Protein AF-0000000078659699 (afdb_homodimer)

Structure (mmCIF, N/CA/C/O backbone):
data_AF-0000000078659699-model_v1
#
loop_
_entity.id
_entity.type
_entity.pdbx_description
1 polymer Gp279
#
loop_
_atom_site.group_PDB
_atom_site.id
_atom_site.type_symbol
_atom_site.label_atom_id
_atom_site.label_alt_id
_atom_site.label_comp_id
_atom_site.label_asym_id
_atom_site.label_entity_id
_atom_site.label_seq_id
_atom_site.pdbx_PDB_ins_code
_atom_site.Cartn_x
_atom_site.Cartn_y
_atom_site.Cartn_z
_atom_site.occupancy
_atom_site.B_iso_or_equiv
_atom_site.auth_seq_id
_atom_site.auth_comp_id
_atom_site.auth_asym_id
_atom_site.auth_atom_id
_atom_site.pdbx_PDB_model_num
ATOM 1 N N . MET A 1 1 ? 12.328 -5.457 -21.703 1 88.12 1 MET A N 1
ATOM 2 C CA . MET A 1 1 ? 10.93 -5.746 -21.406 1 88.12 1 MET A CA 1
ATOM 3 C C . MET A 1 1 ? 10.383 -4.777 -20.359 1 88.12 1 MET A C 1
ATOM 5 O O . MET A 1 1 ? 11.086 -4.402 -19.422 1 88.12 1 MET A O 1
ATOM 9 N N . SER A 1 2 ? 9.125 -4.207 -20.672 1 96.31 2 SER A N 1
ATOM 10 C CA . SER A 1 2 ? 8.5 -3.25 -19.766 1 96.31 2 SER A CA 1
ATOM 11 C C . SER A 1 2 ? 7.367 -3.896 -18.984 1 96.31 2 SER A C 1
ATOM 13 O O . SER A 1 2 ? 6.898 -4.98 -19.328 1 96.31 2 SER A O 1
ATOM 15 N N . LEU A 1 3 ? 7 -3.309 -17.922 1 97.88 3 LEU A N 1
ATOM 16 C CA . LEU A 1 3 ? 5.863 -3.785 -17.141 1 97.88 3 LEU A CA 1
ATOM 17 C C . LEU A 1 3 ? 4.602 -3.844 -17.984 1 97.88 3 LEU A C 1
ATOM 19 O O . LEU A 1 3 ? 3.803 -4.773 -17.859 1 97.88 3 LEU A O 1
ATOM 23 N N . GLN A 1 4 ? 4.484 -2.895 -18.891 1 97.38 4 GLN A N 1
ATOM 24 C CA . GLN A 1 4 ? 3.336 -2.869 -19.781 1 97.38 4 GLN A CA 1
ATOM 25 C C . GLN A 1 4 ? 3.332 -4.086 -20.703 1 97.38 4 GLN A C 1
ATOM 27 O O . GLN A 1 4 ? 2.279 -4.672 -20.969 1 97.38 4 GLN A O 1
ATOM 32 N N . SER A 1 5 ? 4.465 -4.438 -21.203 1 97.69 5 SER A N 1
ATOM 33 C CA . SER A 1 5 ? 4.559 -5.613 -22.062 1 97.69 5 SER A CA 1
ATOM 34 C C . SER A 1 5 ? 4.18 -6.883 -21.312 1 97.69 5 SER A C 1
ATOM 36 O O . SER A 1 5 ? 3.521 -7.766 -21.859 1 97.69 5 SER A O 1
ATOM 38 N N . VAL A 1 6 ? 4.652 -6.965 -20.016 1 98.25 6 VAL A N 1
ATOM 39 C CA . VAL A 1 6 ? 4.309 -8.133 -19.219 1 98.25 6 VAL A CA 1
ATOM 40 C C . VAL A 1 6 ? 2.799 -8.18 -18.984 1 98.25 6 VAL A C 1
ATOM 42 O O . VAL A 1 6 ? 2.188 -9.242 -19.062 1 98.25 6 VAL A O 1
ATOM 45 N N . LEU A 1 7 ? 2.221 -7.016 -18.734 1 97.88 7 LEU A N 1
ATOM 46 C CA . LEU A 1 7 ? 0.779 -6.93 -18.531 1 97.88 7 LEU A CA 1
ATOM 47 C C . LEU A 1 7 ? 0.028 -7.41 -19.766 1 97.88 7 LEU A C 1
ATOM 49 O O . LEU A 1 7 ? -0.964 -8.133 -19.656 1 97.88 7 LEU A O 1
ATOM 53 N N . GLU A 1 8 ? 0.451 -7.051 -20.891 1 97.81 8 GLU A N 1
ATOM 54 C CA . GLU A 1 8 ? -0.159 -7.484 -22.156 1 97.81 8 GLU A CA 1
ATOM 55 C C . GLU A 1 8 ? -0.036 -8.992 -22.328 1 97.81 8 GLU A C 1
ATOM 57 O O . GLU A 1 8 ? -0.996 -9.656 -22.719 1 97.81 8 GLU A O 1
ATOM 62 N N . ASP A 1 9 ? 1.148 -9.5 -22.047 1 98.06 9 ASP A N 1
ATOM 63 C CA . ASP A 1 9 ? 1.354 -10.945 -22.109 1 98.06 9 ASP A CA 1
ATOM 64 C C . ASP A 1 9 ? 0.408 -11.68 -21.156 1 98.06 9 ASP A C 1
ATOM 66 O O . ASP A 1 9 ? -0.168 -12.711 -21.516 1 98.06 9 ASP A O 1
ATOM 70 N N . TYR A 1 10 ? 0.305 -11.125 -20 1 98 10 TYR A N 1
ATOM 71 C CA . TYR A 1 10 ? -0.592 -11.711 -19 1 98 10 TYR A CA 1
ATOM 72 C C . TYR A 1 10 ? -2.031 -11.719 -19.5 1 98 10 TYR A C 1
ATOM 74 O O . TYR A 1 10 ? -2.73 -12.727 -19.391 1 98 10 TYR A O 1
ATOM 82 N N . ARG A 1 11 ? -2.479 -10.641 -20.094 1 96.38 11 ARG A N 1
ATOM 83 C CA . ARG A 1 11 ? -3.834 -10.5 -20.609 1 96.38 11 ARG A CA 1
ATOM 84 C C . ARG A 1 11 ? -4.074 -11.445 -21.781 1 96.38 11 ARG A C 1
ATOM 86 O O . ARG A 1 11 ? -5.199 -11.906 -22 1 96.38 11 ARG A O 1
ATOM 93 N N . ASN A 1 12 ? -3.014 -11.75 -22.453 1 97.31 12 ASN A N 1
ATOM 94 C CA . ASN A 1 12 ? -3.107 -12.625 -23.625 1 97.31 12 ASN A CA 1
ATOM 95 C C . ASN A 1 12 ? -2.857 -14.078 -23.25 1 97.31 12 ASN A C 1
ATOM 97 O O . ASN A 1 12 ? -2.482 -14.883 -24.109 1 97.31 12 ASN A O 1
ATOM 101 N N . ASP A 1 13 ? -2.859 -14.391 -22.047 1 96.5 13 ASP A N 1
ATOM 102 C CA . ASP A 1 13 ? -2.855 -15.75 -21.5 1 96.5 13 ASP A CA 1
ATOM 103 C C . ASP A 1 13 ? -1.526 -16.453 -21.781 1 96.5 13 ASP A C 1
ATOM 105 O O . ASP A 1 13 ? -1.492 -17.656 -22 1 96.5 13 ASP A O 1
ATOM 109 N N . LYS A 1 14 ? -0.524 -15.609 -21.859 1 97.5 14 LYS A N 1
ATOM 110 C CA . LYS A 1 14 ? 0.8 -16.188 -22.047 1 97.5 14 LYS A CA 1
ATOM 111 C C . LYS A 1 14 ? 1.163 -17.125 -20.891 1 97.5 14 LYS A C 1
ATOM 113 O O . LYS A 1 14 ? 1.9 -18.094 -21.078 1 97.5 14 LYS A O 1
ATOM 118 N N . TYR A 1 15 ? 0.653 -16.828 -19.766 1 98 15 TYR A N 1
ATOM 119 C CA . TYR A 1 15 ? 1.046 -17.547 -18.562 1 98 15 TYR A CA 1
ATOM 120 C C . TYR A 1 15 ? -0.071 -18.469 -18.094 1 98 15 TYR A C 1
ATOM 122 O O . TYR A 1 15 ? -0.065 -18.922 -16.938 1 98 15 TYR A O 1
ATOM 130 N N . LYS A 1 16 ? -0.997 -18.734 -18.828 1 96.56 16 LYS A N 1
ATOM 131 C CA . LYS A 1 16 ? -2.125 -19.609 -18.5 1 96.56 16 LYS A CA 1
ATOM 132 C C . LYS A 1 16 ? -1.797 -21.062 -18.781 1 96.56 16 LYS A C 1
ATOM 134 O O . LYS A 1 16 ? -1.247 -21.391 -19.828 1 96.56 16 LYS A O 1
ATOM 139 N N . ASN A 1 17 ? -2.117 -21.797 -17.812 1 96.5 17 ASN A N 1
ATOM 140 C CA . ASN A 1 17 ? -1.981 -23.25 -18 1 96.5 17 ASN A CA 1
ATOM 141 C C . ASN A 1 17 ? -2.979 -23.781 -19.016 1 96.5 17 ASN A C 1
ATOM 143 O O . ASN A 1 17 ? -4.191 -23.688 -18.812 1 96.5 17 ASN A O 1
ATOM 147 N N . THR A 1 18 ? -2.5 -24.438 -20.125 1 95.38 18 THR A N 1
ATOM 148 C CA . THR A 1 18 ? -3.365 -24.875 -21.219 1 95.38 18 THR A CA 1
ATOM 149 C C . THR A 1 18 ? -3.668 -26.359 -21.094 1 95.38 18 THR A C 1
ATOM 151 O O . THR A 1 18 ? -4.422 -26.922 -21.906 1 95.38 18 THR A O 1
ATOM 154 N N . MET A 1 19 ? -3.117 -26.922 -20.094 1 94.88 19 MET A N 1
ATOM 155 C CA . MET A 1 19 ? -3.426 -28.344 -19.875 1 94.88 19 MET A CA 1
ATOM 156 C C . MET A 1 19 ? -4.875 -28.516 -19.422 1 94.88 19 MET A C 1
ATOM 158 O O . MET A 1 19 ? -5.445 -27.625 -18.781 1 94.88 19 MET A O 1
ATOM 162 N N . PRO A 1 20 ? -5.387 -29.719 -19.797 1 92.12 20 PRO A N 1
ATOM 163 C CA . PRO A 1 20 ? -6.73 -30 -19.281 1 92.12 20 PRO A CA 1
ATOM 164 C C . PRO A 1 20 ? -6.781 -30.016 -17.75 1 92.12 20 PRO A C 1
ATOM 166 O O . PRO A 1 20 ? -5.918 -30.625 -17.109 1 92.12 20 PRO A O 1
ATOM 169 N N . SER A 1 21 ? -7.77 -29.375 -17.219 1 91.25 21 SER A N 1
ATOM 170 C CA . SER A 1 21 ? -7.926 -29.328 -15.766 1 91.25 21 SER A CA 1
ATOM 171 C C . SER A 1 21 ? -8.234 -30.703 -15.195 1 91.25 21 SER A C 1
ATOM 173 O O . SER A 1 21 ? -9.148 -31.375 -15.656 1 91.25 21 SER A O 1
ATOM 175 N N . PRO A 1 22 ? -7.5 -31.016 -14.227 1 91.12 22 PRO A N 1
ATOM 176 C CA . PRO A 1 22 ? -7.719 -32.344 -13.625 1 91.12 22 PRO A CA 1
ATOM 177 C C . PRO A 1 22 ? -8.797 -32.312 -12.539 1 91.12 22 PRO A C 1
ATOM 179 O O . PRO A 1 22 ? -9.078 -33.344 -11.93 1 91.12 22 PRO A O 1
ATOM 182 N N . TYR A 1 23 ? -9.398 -31.219 -12.266 1 87.5 23 TYR A N 1
ATOM 183 C CA . TYR A 1 23 ? -10.242 -31.078 -11.086 1 87.5 23 TYR A CA 1
ATOM 184 C C . TYR A 1 23 ? -11.625 -31.672 -11.336 1 87.5 23 TYR A C 1
ATOM 186 O O . TYR A 1 23 ? -12.398 -31.875 -10.398 1 87.5 23 TYR A O 1
ATOM 194 N N . ASP A 1 24 ? -11.836 -32.125 -12.578 1 86.88 24 ASP A N 1
ATOM 195 C CA . ASP A 1 24 ? -13.094 -32.781 -12.883 1 86.88 24 ASP A CA 1
ATOM 196 C C . ASP A 1 24 ? -12.922 -34.312 -12.805 1 86.88 24 ASP A C 1
ATOM 198 O O . ASP A 1 24 ? -13.906 -35.062 -12.875 1 86.88 24 ASP A O 1
ATOM 202 N N . LEU A 1 25 ? -11.711 -34.75 -12.617 1 91.06 25 LEU A N 1
ATOM 203 C CA . LEU A 1 25 ? -11.477 -36.188 -12.531 1 91.06 25 LEU A CA 1
ATOM 204 C C . LEU A 1 25 ? -11.992 -36.75 -11.211 1 91.06 25 LEU A C 1
ATOM 206 O O . LEU A 1 25 ? -11.695 -36.188 -10.141 1 91.06 25 LEU A O 1
ATOM 210 N N . GLN A 1 26 ? -12.68 -37.781 -11.219 1 91.5 26 GLN A N 1
ATOM 211 C CA . GLN A 1 26 ? -13.328 -38.375 -10.07 1 91.5 26 GLN A CA 1
ATOM 212 C C . GLN A 1 26 ? -12.352 -39.219 -9.258 1 91.5 26 GLN A C 1
ATOM 214 O O . GLN A 1 26 ? -11.508 -39.938 -9.82 1 91.5 26 GLN A O 1
ATOM 219 N N . ARG A 1 27 ? -12.492 -39.094 -7.977 1 94.44 27 ARG A N 1
ATOM 220 C CA . ARG A 1 27 ? -11.844 -40.031 -7.082 1 94.44 27 ARG A CA 1
ATOM 221 C C . ARG A 1 27 ? -12.781 -41.188 -6.711 1 94.44 27 ARG A C 1
ATOM 223 O O . ARG A 1 27 ? -13.93 -40.938 -6.324 1 94.44 27 ARG A O 1
ATOM 230 N N . TYR A 1 28 ? -12.234 -42.344 -6.848 1 96.19 28 TYR A N 1
ATOM 231 C CA . TYR A 1 28 ? -13.086 -43.5 -6.57 1 96.19 28 TYR A CA 1
ATOM 232 C C . TYR A 1 28 ? -12.844 -44 -5.156 1 96.19 28 TYR A C 1
ATOM 234 O O . TYR A 1 28 ? -11.711 -44.031 -4.68 1 96.19 28 TYR A O 1
ATOM 242 N N . SER A 1 29 ? -13.984 -44.375 -4.645 1 95.25 29 SER A N 1
ATOM 243 C CA . SER A 1 29 ? -13.867 -45.031 -3.334 1 95.25 29 SER A CA 1
ATOM 244 C C . SER A 1 29 ? -13.234 -46.406 -3.441 1 95.25 29 SER A C 1
ATOM 246 O O . SER A 1 29 ? -13.242 -47 -4.512 1 95.25 29 SER A O 1
ATOM 248 N N . ALA A 1 30 ? -12.711 -46.844 -2.34 1 93 30 ALA A N 1
ATOM 249 C CA . ALA A 1 30 ? -11.984 -48.125 -2.291 1 93 30 ALA A CA 1
ATOM 250 C C . ALA A 1 30 ? -12.875 -49.281 -2.742 1 93 30 ALA A C 1
ATOM 252 O O . ALA A 1 30 ? -12.391 -50.25 -3.314 1 93 30 ALA A O 1
ATOM 253 N N . ASN A 1 31 ? -14.188 -49.125 -2.551 1 93.69 31 ASN A N 1
ATOM 254 C CA . ASN A 1 31 ? -15.094 -50.25 -2.848 1 93.69 31 ASN A CA 1
ATOM 255 C C . ASN A 1 31 ? -15.875 -49.969 -4.133 1 93.69 31 ASN A C 1
ATOM 257 O O . ASN A 1 31 ? -16.906 -50.625 -4.375 1 93.69 31 ASN A O 1
ATOM 261 N N . HIS A 1 32 ? -15.43 -49.125 -4.895 1 97.06 32 HIS A N 1
ATOM 262 C CA . HIS A 1 32 ? -16.078 -48.844 -6.168 1 97.06 32 HIS A CA 1
ATOM 263 C C . HIS A 1 32 ? -16.031 -50.031 -7.094 1 97.06 32 HIS A C 1
ATOM 265 O O . HIS A 1 32 ? -15.016 -50.719 -7.18 1 97.06 32 HIS A O 1
ATOM 271 N N . VAL A 1 33 ? -17.109 -50.281 -7.75 1 97.69 33 VAL A N 1
ATOM 272 C CA . VAL A 1 33 ? -17.203 -51.375 -8.711 1 97.69 33 VAL A CA 1
ATOM 273 C C . VAL A 1 33 ? -17.281 -50.812 -10.125 1 97.69 33 VAL A C 1
ATOM 275 O O . VAL A 1 33 ? -18.281 -50.188 -10.492 1 97.69 33 VAL A O 1
ATOM 278 N N . PHE A 1 34 ? -16.234 -51.094 -10.93 1 96.5 34 PHE A N 1
ATOM 279 C CA . PHE A 1 34 ? -16.203 -50.656 -12.312 1 96.5 34 PHE A CA 1
ATOM 280 C C . PHE A 1 34 ? -16.938 -51.625 -13.227 1 96.5 34 PHE A C 1
ATOM 282 O O . PHE A 1 34 ? -17.625 -51.219 -14.156 1 96.5 34 PHE A O 1
ATOM 289 N N . ASP A 1 35 ? -16.797 -52.844 -12.992 1 96.88 35 ASP A N 1
ATOM 290 C CA . ASP A 1 35 ? -17.375 -53.938 -13.773 1 96.88 35 ASP A CA 1
ATOM 291 C C . ASP A 1 35 ? -17.844 -55.062 -12.867 1 96.88 35 ASP A C 1
ATOM 293 O O . ASP A 1 35 ? -17.047 -55.719 -12.211 1 96.88 35 ASP A O 1
ATOM 297 N N . GLU A 1 36 ? -19.016 -55.281 -12.898 1 96 36 GLU A N 1
ATOM 298 C CA . GLU A 1 36 ? -19.625 -56.25 -12 1 96 36 GLU A CA 1
ATOM 299 C C . GLU A 1 36 ? -19.25 -57.688 -12.383 1 96 36 GLU A C 1
ATOM 301 O O . GLU A 1 36 ? -19.344 -58.594 -11.562 1 96 36 GLU A O 1
ATOM 306 N N . ASP A 1 37 ? -18.906 -57.875 -13.664 1 97.62 37 ASP A N 1
ATOM 307 C CA . ASP A 1 37 ? -18.547 -59.219 -14.125 1 97.62 37 ASP A CA 1
ATOM 308 C C . ASP A 1 37 ? -17.094 -59.562 -13.812 1 97.62 37 ASP A C 1
ATOM 310 O O . ASP A 1 37 ? -16.641 -60.688 -14.023 1 97.62 37 ASP A O 1
ATOM 314 N N . LYS A 1 38 ? -16.328 -58.656 -13.297 1 97.38 38 LYS A N 1
ATOM 315 C CA . LYS A 1 38 ? -14.93 -58.844 -12.953 1 97.38 38 LYS A CA 1
ATOM 316 C C . LYS A 1 38 ? -14.758 -59.156 -11.469 1 97.38 38 LYS A C 1
ATOM 318 O O . LYS A 1 38 ? -15.688 -58.969 -10.68 1 97.38 38 LYS A O 1
ATOM 323 N N . SER A 1 39 ? -13.625 -59.719 -11.148 1 97.19 39 SER A N 1
ATOM 324 C CA . SER A 1 39 ? -13.359 -60.094 -9.766 1 97.19 39 SER A CA 1
ATOM 325 C C . SER A 1 39 ? -13.234 -58.875 -8.875 1 97.19 39 SER A C 1
ATOM 327 O O . SER A 1 39 ? -13.016 -57.781 -9.359 1 97.19 39 SER A O 1
ATOM 329 N N . VAL A 1 40 ? -13.461 -59.094 -7.547 1 96.19 40 VAL A N 1
ATOM 330 C CA . VAL A 1 40 ? -13.25 -58.062 -6.547 1 96.19 40 VAL A CA 1
ATOM 331 C C . VAL A 1 40 ? -11.82 -57.531 -6.641 1 96.19 40 VAL A C 1
ATOM 333 O O . VAL A 1 40 ? -11.594 -56.312 -6.582 1 96.19 40 VAL A O 1
ATOM 336 N N . LYS A 1 41 ? -10.914 -58.469 -6.754 1 96.69 41 LYS A N 1
ATOM 337 C CA . LYS A 1 41 ? -9.5 -58.125 -6.867 1 96.69 41 LYS A CA 1
ATOM 338 C C . LYS A 1 41 ? -9.266 -57.188 -8.055 1 96.69 41 LYS A C 1
ATOM 340 O O . LYS A 1 41 ? -8.562 -56.188 -7.938 1 96.69 41 LYS A O 1
ATOM 345 N N . TRP A 1 42 ? -9.82 -57.531 -9.109 1 97.5 42 TRP A N 1
ATOM 346 C CA . TRP A 1 42 ? -9.688 -56.719 -10.312 1 97.5 42 TRP A CA 1
ATOM 347 C C . TRP A 1 42 ? -10.242 -55.312 -10.094 1 97.5 42 TRP A C 1
ATOM 349 O O . TRP A 1 42 ? -9.609 -54.312 -10.445 1 97.5 42 TRP A O 1
ATOM 359 N N . ASN A 1 43 ? -11.352 -55.156 -9.469 1 98 43 ASN A N 1
ATOM 360 C CA . ASN A 1 43 ? -11.984 -53.875 -9.195 1 98 43 ASN A CA 1
ATOM 361 C C . ASN A 1 43 ? -11.125 -53 -8.273 1 98 43 ASN A C 1
ATOM 363 O O . ASN A 1 43 ? -10.953 -51.812 -8.516 1 98 43 ASN A O 1
ATOM 367 N N . LYS A 1 44 ? -10.562 -53.656 -7.281 1 97.19 44 LYS A N 1
ATOM 368 C CA . LYS A 1 44 ? -9.688 -52.906 -6.363 1 97.19 44 LYS A CA 1
ATOM 369 C C . LYS A 1 44 ? -8.453 -52.406 -7.086 1 97.19 44 LYS A C 1
ATOM 371 O O . LYS A 1 44 ? -8.016 -51.25 -6.836 1 97.19 44 LYS A O 1
ATOM 376 N N . GLU A 1 45 ? -7.902 -53.219 -7.941 1 97.5 45 GLU A N 1
ATOM 377 C CA . GLU A 1 45 ? -6.738 -52.812 -8.727 1 97.5 45 GLU A CA 1
ATOM 378 C C . GLU A 1 45 ? -7.078 -51.656 -9.648 1 97.5 45 GLU A C 1
ATOM 380 O O . GLU A 1 45 ? -6.273 -50.75 -9.82 1 97.5 45 GLU A O 1
ATOM 385 N N . GLN A 1 46 ? -8.32 -51.688 -10.188 1 97 46 GLN A N 1
ATOM 386 C CA . GLN A 1 46 ? -8.766 -50.625 -11.062 1 97 46 GLN A CA 1
ATOM 387 C C . GLN A 1 46 ? -8.938 -49.312 -10.289 1 97 46 GLN A C 1
ATOM 389 O O . GLN A 1 46 ? -8.594 -48.219 -10.789 1 97 46 GLN A O 1
ATOM 394 N N . VAL A 1 47 ? -9.375 -49.375 -9.117 1 97.44 47 VAL A N 1
ATOM 395 C CA . VAL A 1 47 ? -9.531 -48.188 -8.273 1 97.44 47 VAL A CA 1
ATOM 396 C C . VAL A 1 47 ? -8.172 -47.562 -8.016 1 97.44 47 VAL A C 1
ATOM 398 O O . VAL A 1 47 ? -8.008 -46.344 -8.164 1 97.44 47 VAL A O 1
ATOM 401 N N . VAL A 1 48 ? -7.211 -48.375 -7.562 1 97.38 48 VAL A N 1
ATOM 402 C CA . VAL A 1 48 ? -5.863 -47.875 -7.285 1 97.38 48 VAL A CA 1
ATOM 403 C C . VAL A 1 48 ? -5.281 -47.219 -8.539 1 97.38 48 VAL A C 1
ATOM 405 O O . VAL A 1 48 ? -4.723 -46.125 -8.469 1 97.38 48 VAL A O 1
ATOM 408 N N . LEU A 1 49 ? -5.469 -47.906 -9.688 1 97 49 LEU A N 1
ATOM 409 C CA . LEU A 1 49 ? -4.914 -47.438 -10.945 1 97 49 LEU A CA 1
ATOM 410 C C . LEU A 1 49 ? -5.527 -46.094 -11.336 1 97 49 LEU A C 1
ATOM 412 O O . LEU A 1 49 ? -4.809 -45.156 -11.656 1 97 49 LEU A O 1
ATOM 416 N N . LYS A 1 50 ? -6.828 -46 -11.289 1 96.12 50 LYS A N 1
ATOM 417 C CA . LYS A 1 50 ? -7.535 -44.812 -11.695 1 96.12 50 LYS A CA 1
ATOM 418 C C . LYS A 1 50 ? -7.242 -43.656 -10.742 1 96.12 50 LYS A C 1
ATOM 420 O O . LYS A 1 50 ? -7.074 -42.5 -11.172 1 96.12 50 LYS A O 1
ATOM 425 N N . ASN A 1 51 ? -7.184 -43.938 -9.516 1 97 51 ASN A N 1
ATOM 426 C CA . ASN A 1 51 ? -6.863 -42.906 -8.531 1 97 51 ASN A CA 1
ATOM 427 C C . ASN A 1 51 ? -5.422 -42.406 -8.68 1 97 51 ASN A C 1
ATOM 429 O O . ASN A 1 51 ? -5.137 -41.25 -8.477 1 97 51 ASN A O 1
ATOM 433 N N . LYS A 1 52 ? -4.539 -43.344 -8.93 1 96.62 52 LYS A N 1
ATOM 434 C CA . LYS A 1 52 ? -3.158 -42.938 -9.195 1 96.62 52 LYS A CA 1
ATOM 435 C C . LYS A 1 52 ? -3.068 -42.062 -10.43 1 96.62 52 LYS A C 1
ATOM 437 O O . LYS A 1 52 ? -2.342 -41.062 -10.422 1 96.62 52 LYS A O 1
ATOM 442 N N . GLU A 1 53 ? -3.744 -42.406 -11.484 1 94.75 53 GLU A N 1
ATOM 443 C CA . GLU A 1 53 ? -3.791 -41.594 -12.688 1 94.75 53 GLU A CA 1
ATOM 444 C C . GLU A 1 53 ? -4.281 -40.188 -12.375 1 94.75 53 GLU A C 1
ATOM 446 O O . GLU A 1 53 ? -3.717 -39.188 -12.867 1 94.75 53 GLU A O 1
ATOM 451 N N . ARG A 1 54 ? -5.289 -40.188 -11.562 1 95.88 54 ARG A N 1
ATOM 452 C CA . ARG A 1 54 ? -5.824 -38.875 -11.141 1 95.88 54 ARG A CA 1
ATOM 453 C C . ARG A 1 54 ? -4.766 -38.062 -10.406 1 95.88 54 ARG A C 1
ATOM 455 O O . ARG A 1 54 ? -4.578 -36.875 -10.695 1 95.88 54 ARG A O 1
ATOM 462 N N . THR A 1 55 ? -4.156 -38.688 -9.469 1 96.5 55 THR A N 1
ATOM 463 C CA . THR A 1 55 ? -3.131 -38.031 -8.672 1 96.5 55 THR A CA 1
ATOM 464 C C . THR A 1 55 ? -1.987 -37.562 -9.562 1 96.5 55 THR A C 1
ATOM 466 O O . THR A 1 55 ? -1.505 -36.438 -9.406 1 96.5 55 THR A O 1
ATOM 469 N N . ASP A 1 56 ? -1.568 -38.375 -10.469 1 96.44 56 ASP A N 1
ATOM 470 C CA . ASP A 1 56 ? -0.482 -38.031 -11.383 1 96.44 56 ASP A CA 1
ATOM 471 C C . ASP A 1 56 ? -0.86 -36.844 -12.258 1 96.44 56 ASP A C 1
ATOM 473 O O . ASP A 1 56 ? -0.061 -35.938 -12.445 1 96.44 56 ASP A O 1
ATOM 477 N N . LYS A 1 57 ? -2.047 -36.812 -12.742 1 96.56 57 LYS A N 1
ATOM 478 C CA . LYS A 1 57 ? -2.512 -35.719 -13.594 1 96.56 57 LYS A CA 1
ATOM 479 C C . LYS A 1 57 ? -2.602 -34.406 -12.812 1 96.56 57 LYS A C 1
ATOM 481 O O . LYS A 1 57 ? -2.258 -33.344 -13.328 1 96.56 57 LYS A O 1
ATOM 486 N N . ARG A 1 58 ? -2.996 -34.562 -11.609 1 96.88 58 ARG A N 1
ATOM 487 C CA . ARG A 1 58 ? -3.076 -33.375 -10.75 1 96.88 58 ARG A CA 1
ATOM 488 C C . ARG A 1 58 ? -1.688 -32.812 -10.461 1 96.88 58 ARG A C 1
ATOM 490 O O . ARG A 1 58 ? -1.496 -31.594 -10.461 1 96.88 58 ARG A O 1
ATOM 497 N N . GLU A 1 59 ? -0.849 -33.656 -10.18 1 97.25 59 GLU A N 1
ATOM 498 C CA . GLU A 1 59 ? 0.523 -33.25 -9.906 1 97.25 59 GLU A CA 1
ATOM 499 C C . GLU A 1 59 ? 1.151 -32.594 -11.133 1 97.25 59 GLU A C 1
ATOM 501 O O . GLU A 1 59 ? 1.834 -31.562 -11.008 1 97.25 59 GLU A O 1
ATOM 506 N N . GLU A 1 60 ? 0.905 -33.188 -12.273 1 97.12 60 GLU A N 1
ATOM 507 C CA . GLU A 1 60 ? 1.421 -32.625 -13.516 1 97.12 60 GLU A CA 1
ATOM 508 C C . GLU A 1 60 ? 0.838 -31.219 -13.766 1 97.12 60 GLU A C 1
ATOM 510 O O . GLU A 1 60 ? 1.56 -30.297 -14.156 1 97.12 60 GLU A O 1
ATOM 515 N N . TYR A 1 61 ? -0.392 -31.109 -13.539 1 97.75 61 TYR A N 1
ATOM 516 C CA . TYR A 1 61 ? -1.076 -29.844 -13.719 1 97.75 61 TYR A CA 1
ATOM 517 C C . TYR A 1 61 ? -0.505 -28.781 -12.773 1 97.75 61 TYR A C 1
ATOM 519 O O . TYR A 1 61 ? -0.242 -27.656 -13.188 1 97.75 61 TYR A O 1
ATOM 527 N N . ARG A 1 62 ? -0.325 -29.125 -11.578 1 97.25 62 ARG A N 1
ATOM 528 C CA . ARG A 1 62 ? 0.219 -28.219 -10.57 1 97.25 62 ARG A CA 1
ATOM 529 C C . ARG A 1 62 ? 1.637 -27.781 -10.938 1 97.25 62 ARG A C 1
ATOM 531 O O . ARG A 1 62 ? 1.986 -26.609 -10.797 1 97.25 62 ARG A O 1
ATOM 538 N N . LYS A 1 63 ? 2.406 -28.734 -11.297 1 97.88 63 LYS A N 1
ATOM 539 C CA . LYS A 1 63 ? 3.783 -28.438 -11.688 1 97.88 63 LYS A CA 1
ATOM 540 C C . LYS A 1 63 ? 3.826 -27.422 -12.82 1 97.88 63 LYS A C 1
ATOM 542 O O . LYS A 1 63 ? 4.621 -26.469 -12.781 1 97.88 63 LYS A O 1
ATOM 547 N N . GLU A 1 64 ? 2.98 -27.672 -13.758 1 98.06 64 GLU A N 1
ATOM 548 C CA . GLU A 1 64 ? 2.924 -26.75 -14.883 1 98.06 64 GLU A CA 1
ATOM 549 C C . GLU A 1 64 ? 2.432 -25.375 -14.453 1 98.06 64 GLU A C 1
ATOM 551 O O . GLU A 1 64 ? 2.973 -24.359 -14.875 1 98.06 64 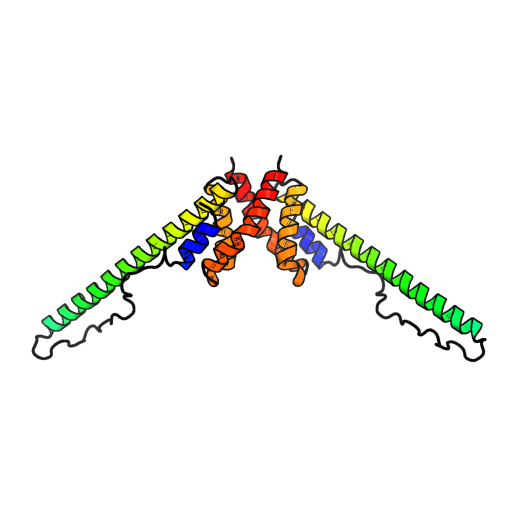GLU A O 1
ATOM 556 N N . SER A 1 65 ? 1.472 -25.312 -13.625 1 97.19 65 SER A N 1
ATOM 557 C CA . SER A 1 65 ? 0.968 -24.047 -13.102 1 97.19 65 SER A CA 1
ATOM 558 C C . SER A 1 65 ? 2.059 -23.281 -12.359 1 97.19 65 SER A C 1
ATOM 560 O O . SER A 1 65 ? 2.215 -22.078 -12.555 1 97.19 65 SER A O 1
ATOM 562 N N . ASN A 1 66 ? 2.75 -24 -11.57 1 97.81 66 ASN A N 1
ATOM 563 C CA . ASN A 1 66 ? 3.844 -23.391 -10.82 1 97.81 66 ASN A CA 1
ATOM 564 C C . ASN A 1 66 ? 4.93 -22.859 -11.742 1 97.81 66 ASN A C 1
ATOM 566 O O . ASN A 1 66 ? 5.473 -21.781 -11.516 1 97.81 66 ASN A O 1
ATOM 570 N N . ARG A 1 67 ? 5.219 -23.641 -12.727 1 98.19 67 ARG A N 1
ATOM 571 C CA . ARG A 1 67 ? 6.223 -23.203 -13.695 1 98.19 67 ARG A CA 1
ATOM 572 C C . ARG A 1 67 ? 5.82 -21.891 -14.359 1 98.19 67 ARG A C 1
ATOM 574 O O . ARG A 1 67 ? 6.629 -20.969 -14.461 1 98.19 67 ARG A O 1
ATOM 581 N N . LEU A 1 68 ? 4.652 -21.781 -14.758 1 98.38 68 LEU A N 1
ATOM 582 C CA . LEU A 1 68 ? 4.133 -20.609 -15.453 1 98.38 68 LEU A CA 1
ATOM 583 C C . LEU A 1 68 ? 4.09 -19.406 -14.516 1 98.38 68 LEU A C 1
ATOM 585 O O . LEU A 1 68 ? 4.422 -18.281 -14.914 1 98.38 68 LEU A O 1
ATOM 589 N N . GLU A 1 69 ? 3.676 -19.641 -13.352 1 97.62 69 GLU A N 1
ATOM 590 C CA . GLU A 1 69 ? 3.662 -18.562 -12.359 1 97.62 69 GLU A CA 1
ATOM 591 C C . GLU A 1 69 ? 5.07 -18.031 -12.094 1 97.62 69 GLU A C 1
ATOM 593 O O . GLU A 1 69 ? 5.277 -16.828 -12.008 1 97.62 69 GLU A O 1
ATOM 598 N N . ASN A 1 70 ? 5.992 -18.969 -11.938 1 98.06 70 ASN A N 1
ATOM 599 C CA . ASN A 1 70 ? 7.383 -18.578 -11.742 1 98.06 70 ASN A CA 1
ATOM 600 C C . ASN A 1 70 ? 7.906 -17.75 -12.914 1 98.06 70 ASN A C 1
ATOM 602 O O . ASN A 1 70 ? 8.641 -16.781 -12.727 1 98.06 70 ASN A O 1
ATOM 606 N N . GLN A 1 71 ? 7.582 -18.203 -14.047 1 98.44 71 GLN A N 1
ATOM 607 C CA . GLN A 1 71 ? 7.98 -17.453 -15.234 1 98.44 71 GLN A CA 1
ATOM 608 C C . GLN A 1 71 ? 7.402 -16.047 -15.219 1 98.44 71 GLN A C 1
ATOM 610 O O . GLN A 1 71 ? 8.086 -15.086 -15.562 1 98.44 71 GLN A O 1
ATOM 615 N N . LEU A 1 72 ? 6.164 -15.922 -14.875 1 98.56 72 LEU A N 1
ATOM 616 C CA . LEU A 1 72 ? 5.523 -14.617 -14.758 1 98.56 72 LEU A CA 1
ATOM 617 C C . LEU A 1 72 ? 6.266 -13.734 -13.766 1 98.56 72 LEU A C 1
ATOM 619 O O . LEU A 1 72 ? 6.598 -12.586 -14.078 1 98.56 72 LEU A O 1
ATOM 623 N N . ARG A 1 73 ? 6.543 -14.211 -12.617 1 98.31 73 ARG A N 1
ATOM 624 C CA . ARG A 1 73 ? 7.254 -13.469 -11.586 1 98.31 73 ARG A CA 1
ATOM 625 C C . ARG A 1 73 ? 8.625 -13.023 -12.078 1 98.31 73 ARG A C 1
ATOM 627 O O . ARG A 1 73 ? 9.031 -11.883 -11.836 1 98.31 73 ARG A O 1
ATOM 634 N N . GLU A 1 74 ? 9.242 -13.938 -12.758 1 98.5 74 GLU A N 1
ATOM 635 C CA . GLU A 1 74 ? 10.555 -13.625 -13.32 1 98.5 74 GLU A CA 1
ATOM 636 C C . GLU A 1 74 ? 10.453 -12.508 -14.367 1 98.5 74 GLU A C 1
ATOM 638 O O . GLU A 1 74 ? 11.281 -11.594 -14.383 1 98.5 74 GLU A O 1
ATOM 643 N N . ASP A 1 75 ? 9.523 -12.617 -15.18 1 98.75 75 ASP A N 1
ATOM 644 C CA . ASP A 1 75 ? 9.336 -11.602 -16.219 1 98.75 75 ASP A CA 1
ATOM 645 C C . ASP A 1 75 ? 9.023 -10.242 -15.594 1 98.75 75 ASP A C 1
ATOM 647 O O . ASP A 1 75 ? 9.516 -9.211 -16.062 1 98.75 75 ASP A O 1
ATOM 651 N N . ILE A 1 76 ? 8.227 -10.266 -14.555 1 98.75 76 ILE A N 1
ATOM 652 C CA . ILE A 1 76 ? 7.898 -9.023 -13.859 1 98.75 76 ILE A CA 1
ATOM 653 C C . ILE A 1 76 ? 9.164 -8.43 -13.25 1 98.75 76 ILE A C 1
ATOM 655 O O . ILE A 1 76 ? 9.461 -7.25 -13.453 1 98.75 76 ILE A O 1
ATOM 659 N N . SER A 1 77 ? 9.828 -9.227 -12.531 1 98.62 77 SER A N 1
ATOM 660 C CA . SER A 1 77 ? 11.055 -8.781 -11.883 1 98.62 77 SER A CA 1
ATOM 661 C C . SER A 1 77 ? 12.047 -8.227 -12.898 1 98.62 77 SER A C 1
ATOM 663 O O . SER A 1 77 ? 12.664 -7.184 -12.664 1 98.62 77 SER A O 1
ATOM 665 N N . ASN A 1 78 ? 12.203 -8.945 -13.969 1 98.56 78 ASN A N 1
ATOM 666 C CA . ASN A 1 78 ? 13.094 -8.484 -15.031 1 98.56 78 ASN A CA 1
ATOM 667 C C . ASN A 1 78 ? 12.633 -7.148 -15.609 1 98.56 78 ASN A C 1
ATOM 669 O O . ASN A 1 78 ? 13.453 -6.273 -15.891 1 98.56 78 ASN A O 1
ATOM 673 N N . ALA A 1 79 ? 11.383 -7.004 -15.812 1 98.69 79 ALA A N 1
ATOM 674 C CA . ALA A 1 79 ? 10.828 -5.758 -16.344 1 98.69 79 ALA A CA 1
ATOM 675 C C . ALA A 1 79 ? 11.109 -4.594 -15.398 1 98.69 79 ALA A C 1
ATOM 677 O O . ALA A 1 79 ? 11.508 -3.512 -15.836 1 98.69 79 ALA A O 1
ATOM 678 N N . ILE A 1 80 ? 10.891 -4.805 -14.094 1 98.69 80 ILE A N 1
ATOM 679 C CA . ILE A 1 80 ? 11.164 -3.783 -13.094 1 98.69 80 ILE A CA 1
ATOM 680 C C . ILE A 1 80 ? 12.641 -3.377 -13.164 1 98.69 80 ILE A C 1
ATOM 682 O O . ILE A 1 80 ? 12.961 -2.188 -13.211 1 98.69 80 ILE A O 1
ATOM 686 N N . ALA A 1 81 ? 13.453 -4.371 -13.18 1 98.31 81 ALA A N 1
ATOM 687 C CA . ALA A 1 81 ? 14.891 -4.125 -13.203 1 98.31 81 ALA A CA 1
ATOM 688 C C . ALA A 1 81 ? 15.297 -3.322 -14.438 1 98.31 81 ALA A C 1
ATOM 690 O O . ALA A 1 81 ? 16.047 -2.346 -14.328 1 98.31 81 ALA A O 1
ATOM 691 N N . GLU A 1 82 ? 14.844 -3.699 -15.484 1 97.88 82 GLU A N 1
ATOM 692 C CA . GLU A 1 82 ? 15.211 -3.068 -16.75 1 97.88 82 GLU A CA 1
ATOM 693 C C . GLU A 1 82 ? 14.641 -1.657 -16.844 1 97.88 82 GLU A C 1
ATOM 695 O O . GLU A 1 82 ? 15.344 -0.724 -17.234 1 97.88 82 GLU A O 1
ATOM 700 N N . GLU A 1 83 ? 13.422 -1.498 -16.516 1 97.75 83 GLU A N 1
ATOM 701 C CA . GLU A 1 83 ? 12.727 -0.229 -16.703 1 97.75 83 GLU A CA 1
ATOM 702 C C . GLU A 1 83 ? 13.227 0.825 -15.711 1 97.75 83 GLU A C 1
ATOM 704 O O . GLU A 1 83 ? 13.266 2.014 -16.031 1 97.75 83 GLU A O 1
ATOM 709 N N . TYR A 1 84 ? 13.609 0.421 -14.555 1 97.62 84 TYR A N 1
ATOM 710 C CA . TYR A 1 84 ? 13.891 1.394 -13.508 1 97.62 84 TYR A CA 1
ATOM 711 C C . TYR A 1 84 ? 15.367 1.358 -13.109 1 97.62 84 TYR A C 1
ATOM 713 O O . TYR A 1 84 ? 15.797 2.127 -12.25 1 97.62 84 TYR A O 1
ATOM 721 N N . GLY A 1 85 ? 16.094 0.507 -13.734 1 96.38 85 GLY A N 1
ATOM 722 C CA . GLY A 1 85 ? 17.531 0.441 -13.477 1 96.38 85 GLY A CA 1
ATOM 723 C C . GLY A 1 85 ? 17.859 -0.166 -12.125 1 96.38 85 GLY A C 1
ATOM 724 O O . GLY A 1 85 ? 18.828 0.231 -11.477 1 96.38 85 GLY A O 1
ATOM 725 N N . PHE A 1 86 ? 17.031 -1.034 -11.539 1 98 86 PHE A N 1
ATOM 726 C CA . PHE A 1 86 ? 17.281 -1.762 -10.297 1 98 86 PHE A CA 1
ATOM 727 C C . PHE A 1 86 ? 17.969 -3.094 -10.578 1 98 86 PHE A C 1
ATOM 729 O O . PHE A 1 86 ? 17.953 -3.582 -11.711 1 98 86 PHE A O 1
ATOM 736 N N . ASN A 1 87 ? 18.719 -3.588 -9.602 1 97.88 87 ASN A N 1
ATOM 737 C CA . ASN A 1 87 ? 19.203 -4.957 -9.766 1 97.88 87 ASN A CA 1
ATOM 738 C C . ASN A 1 87 ? 18.109 -5.973 -9.453 1 97.88 87 ASN A C 1
ATOM 740 O O . ASN A 1 87 ? 17.016 -5.605 -9.023 1 97.88 87 ASN A O 1
ATOM 744 N N . LYS A 1 88 ? 18.359 -7.191 -9.688 1 97.5 88 LYS A N 1
ATOM 745 C CA . LYS A 1 88 ? 17.359 -8.242 -9.578 1 97.5 88 LYS A CA 1
ATOM 746 C C . LYS A 1 88 ? 16.844 -8.367 -8.148 1 97.5 88 LYS A C 1
ATOM 748 O O . LYS A 1 88 ? 15.641 -8.555 -7.922 1 97.5 88 LYS A O 1
ATOM 753 N N . GLU A 1 89 ? 17.719 -8.312 -7.207 1 98.19 89 GLU A N 1
ATOM 754 C CA . GLU A 1 89 ? 17.312 -8.414 -5.809 1 98.19 89 GLU A CA 1
ATOM 755 C C . GLU A 1 89 ? 16.391 -7.273 -5.41 1 98.19 89 GLU A C 1
ATOM 757 O O . GLU A 1 89 ? 15.367 -7.496 -4.746 1 98.19 89 GLU A O 1
ATOM 762 N N . GLN A 1 90 ? 16.672 -6.062 -5.82 1 98.62 90 GLN A N 1
ATOM 763 C CA . GLN A 1 90 ? 15.812 -4.902 -5.582 1 98.62 90 GLN A CA 1
ATOM 764 C C . GLN A 1 90 ? 14.445 -5.082 -6.242 1 98.62 90 GLN A C 1
ATOM 766 O O . GLN A 1 90 ? 13.414 -4.824 -5.621 1 98.62 90 GLN A O 1
ATOM 771 N N . ALA A 1 91 ? 14.5 -5.559 -7.465 1 98.75 91 ALA A N 1
ATOM 772 C CA . ALA A 1 91 ? 13.258 -5.789 -8.195 1 98.75 91 ALA A CA 1
ATOM 773 C C . ALA A 1 91 ? 12.383 -6.812 -7.477 1 98.75 91 ALA A C 1
ATOM 775 O O . ALA A 1 91 ? 11.172 -6.629 -7.355 1 98.75 91 ALA A O 1
ATOM 776 N N . ASP A 1 92 ? 13.031 -7.801 -6.957 1 98.62 92 ASP A N 1
ATOM 777 C CA . ASP A 1 92 ? 12.305 -8.859 -6.254 1 98.62 92 ASP A CA 1
ATOM 778 C C . ASP A 1 92 ? 11.688 -8.336 -4.961 1 98.62 92 ASP A C 1
ATOM 780 O O . ASP A 1 92 ? 10.609 -8.773 -4.562 1 98.62 92 ASP A O 1
ATOM 784 N N . ILE A 1 93 ? 12.375 -7.48 -4.301 1 98.69 93 ILE A N 1
ATOM 785 C CA . ILE A 1 93 ? 11.867 -6.875 -3.072 1 98.69 93 ILE A CA 1
ATOM 786 C C . ILE A 1 93 ? 10.602 -6.074 -3.377 1 98.69 93 ILE A C 1
ATOM 788 O O . ILE A 1 93 ? 9.594 -6.203 -2.678 1 98.69 93 ILE A O 1
ATOM 792 N N . ILE A 1 94 ? 10.656 -5.281 -4.41 1 98.75 94 ILE A N 1
ATOM 793 C CA . ILE A 1 94 ? 9.508 -4.461 -4.801 1 98.75 94 ILE A CA 1
ATOM 794 C C . ILE A 1 94 ? 8.336 -5.359 -5.176 1 98.75 94 ILE A C 1
ATOM 796 O O . ILE A 1 94 ? 7.211 -5.145 -4.719 1 98.75 94 ILE A O 1
ATOM 800 N N . LEU A 1 95 ? 8.625 -6.344 -5.973 1 98.75 95 LEU A N 1
ATOM 801 C CA . LEU A 1 95 ? 7.586 -7.277 -6.391 1 98.75 95 LEU A CA 1
ATOM 802 C C . LEU A 1 95 ? 6.984 -8 -5.191 1 98.75 95 LEU A C 1
ATOM 804 O O . LEU A 1 95 ? 5.77 -8.188 -5.117 1 98.75 95 LEU A O 1
ATOM 808 N N . GLY A 1 96 ? 7.863 -8.438 -4.312 1 98.44 96 GLY A N 1
ATOM 809 C CA . GLY A 1 96 ? 7.387 -9.102 -3.109 1 98.44 96 GLY A CA 1
ATOM 810 C C . GLY A 1 96 ? 6.41 -8.25 -2.312 1 98.44 96 GLY A C 1
ATOM 811 O O . GLY A 1 96 ? 5.375 -8.742 -1.864 1 98.44 96 GLY A O 1
ATOM 812 N N . TYR A 1 97 ? 6.695 -7.016 -2.188 1 98.38 97 TYR A N 1
ATOM 813 C CA . TYR A 1 97 ? 5.828 -6.102 -1.454 1 98.38 97 TYR A CA 1
ATOM 814 C C . TYR A 1 97 ? 4.5 -5.914 -2.18 1 98.38 97 TYR A C 1
ATOM 816 O O . TYR A 1 97 ? 3.434 -5.965 -1.561 1 98.38 97 TYR A O 1
ATOM 824 N N . ALA A 1 98 ? 4.543 -5.652 -3.453 1 98.12 98 ALA A N 1
ATOM 825 C CA . ALA A 1 98 ? 3.328 -5.48 -4.246 1 98.12 98 ALA A CA 1
ATOM 826 C C . ALA A 1 98 ? 2.443 -6.723 -4.172 1 98.12 98 ALA A C 1
ATOM 828 O O . ALA A 1 98 ? 1.223 -6.617 -4.043 1 98.12 98 ALA A O 1
ATOM 829 N N . TYR A 1 99 ? 3.088 -7.859 -4.262 1 98.06 99 TYR A N 1
ATOM 830 C CA . TYR A 1 99 ? 2.359 -9.125 -4.227 1 98.06 99 TYR A CA 1
ATOM 831 C C . TYR A 1 99 ? 1.624 -9.289 -2.9 1 98.06 99 TYR A C 1
ATOM 833 O O . TYR A 1 99 ? 0.453 -9.672 -2.877 1 98.06 99 TYR A O 1
ATOM 841 N N . GLU A 1 100 ? 2.219 -9.031 -1.817 1 96.62 100 GLU A N 1
ATOM 842 C CA . GLU A 1 100 ? 1.603 -9.156 -0.5 1 96.62 100 GLU A CA 1
ATOM 843 C C . GLU A 1 100 ? 0.371 -8.266 -0.376 1 96.62 100 GLU A C 1
ATOM 845 O O . GLU A 1 100 ? -0.598 -8.625 0.295 1 96.62 100 GLU A O 1
ATOM 850 N N . ARG A 1 101 ? 0.364 -7.199 -1.066 1 93.94 101 ARG A N 1
ATOM 851 C CA . ARG A 1 101 ? -0.702 -6.211 -0.932 1 93.94 101 ARG A CA 1
ATOM 852 C C . ARG A 1 101 ? -1.854 -6.516 -1.884 1 93.94 101 ARG A C 1
ATOM 854 O O . ARG A 1 101 ? -3.012 -6.219 -1.581 1 93.94 101 ARG A O 1
ATOM 861 N N . HIS A 1 102 ? -1.489 -7.109 -2.998 1 95.19 102 HIS A N 1
ATOM 862 C CA . HIS A 1 102 ? -2.5 -7.078 -4.051 1 95.19 102 HIS A CA 1
ATOM 863 C C . HIS A 1 102 ? -2.766 -8.477 -4.602 1 95.19 102 HIS A C 1
ATOM 865 O O . HIS A 1 102 ? -3.629 -8.648 -5.465 1 95.19 102 HIS A O 1
ATOM 871 N N . HIS A 1 103 ? -2.148 -9.523 -4.078 1 93.69 103 HIS A N 1
ATOM 872 C CA . HIS A 1 103 ? -2.213 -10.828 -4.723 1 93.69 103 HIS A CA 1
ATO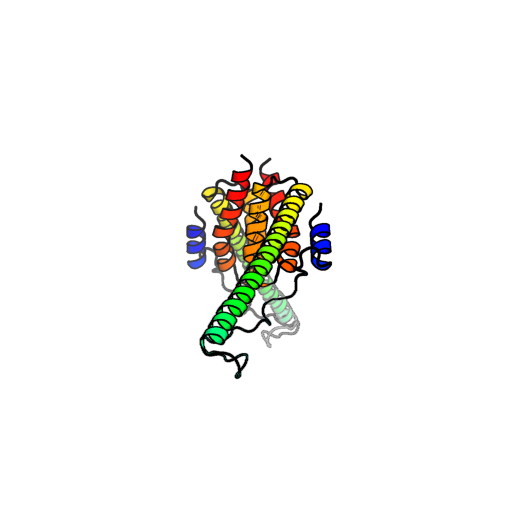M 873 C C . HIS A 1 103 ? -3.627 -11.398 -4.676 1 93.69 103 HIS A C 1
ATOM 875 O O . HIS A 1 103 ? -4.012 -12.18 -5.547 1 93.69 103 HIS A O 1
ATOM 881 N N . SER A 1 104 ? -4.355 -11.016 -3.691 1 94.44 104 SER A N 1
ATOM 882 C CA . SER A 1 104 ? -5.707 -11.539 -3.531 1 94.44 104 SER A CA 1
ATOM 883 C C . SER A 1 104 ? -6.598 -11.141 -4.707 1 94.44 104 SER A C 1
ATOM 885 O O . SER A 1 104 ? -7.57 -11.828 -5.012 1 94.44 104 SER A O 1
ATOM 887 N N . SER A 1 105 ? -6.223 -10.062 -5.355 1 93.5 105 SER A N 1
ATOM 888 C CA . SER A 1 105 ? -7.004 -9.578 -6.488 1 93.5 105 SER A CA 1
ATOM 889 C C . SER A 1 105 ? -6.418 -10.055 -7.812 1 93.5 105 SER A C 1
ATOM 891 O O . SER A 1 105 ? -6.902 -9.68 -8.883 1 93.5 105 SER A O 1
ATOM 893 N N . GLY A 1 106 ? -5.422 -10.812 -7.754 1 94.06 106 GLY A N 1
ATOM 894 C CA . GLY A 1 106 ? -4.809 -11.359 -8.953 1 94.06 106 GLY A CA 1
ATOM 895 C C . GLY A 1 106 ? -3.594 -10.57 -9.406 1 94.06 106 GLY A C 1
ATOM 896 O O . GLY A 1 106 ? -3.359 -9.453 -8.945 1 94.06 106 GLY A O 1
ATOM 897 N N . TYR A 1 107 ? -2.889 -11.156 -10.359 1 96.56 107 TYR A N 1
ATOM 898 C CA . TYR A 1 107 ? -1.631 -10.57 -10.805 1 96.56 107 TYR A CA 1
ATOM 899 C C . TYR A 1 107 ? -1.879 -9.297 -11.617 1 96.56 107 TYR A C 1
ATOM 901 O O . TYR A 1 107 ? -0.986 -8.461 -11.758 1 96.56 107 TYR A O 1
ATOM 909 N N . TYR A 1 108 ? -3.023 -9.234 -12.188 1 96.38 108 TYR A N 1
ATOM 910 C CA . TYR A 1 108 ? -3.357 -8.008 -12.906 1 96.38 108 TYR A CA 1
ATOM 911 C C . TYR A 1 108 ? -3.195 -6.789 -12 1 96.38 108 TYR A C 1
ATOM 913 O O . TYR A 1 108 ? -2.547 -5.812 -12.383 1 96.38 108 TYR A O 1
ATOM 921 N N . GLU A 1 109 ? -3.73 -6.91 -10.797 1 97 109 GLU A N 1
ATOM 922 C CA . GLU A 1 109 ? -3.656 -5.809 -9.836 1 97 109 GLU A CA 1
ATOM 923 C C . GLU A 1 109 ? -2.23 -5.617 -9.328 1 97 109 GLU A C 1
ATOM 925 O O . GLU A 1 109 ? -1.793 -4.484 -9.109 1 97 109 GLU A O 1
ATOM 930 N N . VAL A 1 110 ? -1.532 -6.699 -9.164 1 98 110 VAL A N 1
ATOM 931 C CA . VAL A 1 110 ? -0.139 -6.617 -8.742 1 98 110 VAL A CA 1
ATOM 932 C C . VAL A 1 110 ? 0.666 -5.812 -9.758 1 98 110 VAL A C 1
ATOM 934 O O . VAL A 1 110 ? 1.284 -4.801 -9.406 1 98 110 VAL A O 1
ATOM 937 N N . ILE A 1 111 ? 0.543 -6.195 -10.977 1 98.12 111 ILE A N 1
ATOM 938 C CA . ILE A 1 111 ? 1.338 -5.562 -12.023 1 98.12 111 ILE A CA 1
ATOM 939 C C . ILE A 1 111 ? 0.938 -4.098 -12.156 1 98.12 111 ILE A C 1
ATOM 941 O O . ILE A 1 111 ? 1.796 -3.223 -12.297 1 98.12 111 ILE A O 1
ATOM 945 N N . ASN A 1 112 ? -0.303 -3.812 -12.047 1 96.5 112 ASN A N 1
ATOM 946 C CA . ASN A 1 112 ? -0.803 -2.449 -12.188 1 96.5 112 ASN A CA 1
ATOM 947 C C . ASN A 1 112 ? -0.298 -1.543 -11.07 1 96.5 112 ASN A C 1
ATOM 949 O O . ASN A 1 112 ? -0.158 -0.333 -11.258 1 96.5 112 ASN A O 1
ATOM 953 N N . SER A 1 113 ? -0.116 -2.096 -9.953 1 96.62 113 SER A N 1
ATOM 954 C CA . SER A 1 113 ? 0.306 -1.302 -8.805 1 96.62 113 SER A CA 1
ATOM 955 C C . SER A 1 113 ? 1.804 -1.018 -8.852 1 96.62 113 SER A C 1
ATOM 957 O O . SER A 1 113 ? 2.295 -0.138 -8.141 1 96.62 113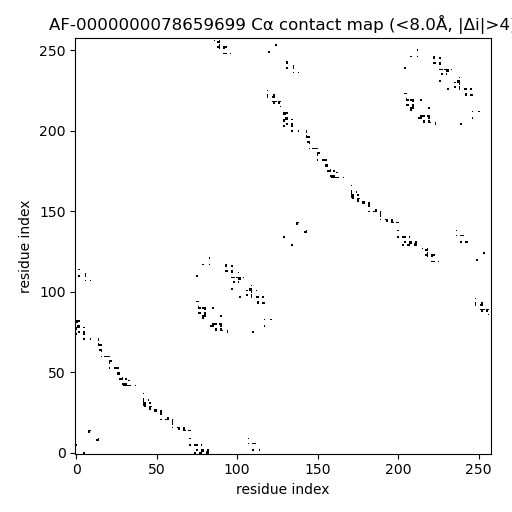 SER A O 1
ATOM 959 N N . LEU A 1 114 ? 2.514 -1.717 -9.695 1 98.38 114 LEU A N 1
ATOM 960 C CA . LEU A 1 114 ? 3.973 -1.709 -9.648 1 98.38 114 LEU A CA 1
ATOM 961 C C . LEU A 1 114 ? 4.527 -0.402 -10.211 1 98.38 114 LEU A C 1
ATOM 963 O O . LEU A 1 114 ? 5.566 0.08 -9.75 1 98.38 114 LEU A O 1
ATOM 967 N N . GLY A 1 115 ? 3.854 0.156 -11.164 1 97.06 115 GLY A N 1
ATOM 968 C CA . GLY A 1 115 ? 4.355 1.398 -11.727 1 97.06 115 GLY A CA 1
ATOM 969 C C . GLY A 1 115 ? 4.562 2.484 -10.688 1 97.06 115 GLY A C 1
ATOM 970 O O . GLY A 1 115 ? 5.66 3.035 -10.562 1 97.06 115 GLY A O 1
ATOM 971 N N . GLU A 1 116 ? 3.502 2.795 -10.023 1 96.19 116 GLU A N 1
ATOM 972 C CA . GLU A 1 116 ? 3.562 3.814 -8.984 1 96.19 116 GLU A CA 1
ATOM 973 C C . GLU A 1 116 ? 4.574 3.441 -7.902 1 96.19 116 GLU A C 1
ATOM 975 O O . GLU A 1 116 ? 5.348 4.289 -7.449 1 96.19 116 GLU A O 1
ATOM 980 N N . LEU A 1 117 ? 4.59 2.238 -7.477 1 98 117 LEU A N 1
ATOM 981 C CA . LEU A 1 117 ? 5.5 1.763 -6.438 1 98 117 LEU A CA 1
ATOM 982 C C . LEU A 1 117 ? 6.953 1.907 -6.883 1 98 117 LEU A C 1
ATOM 984 O O . LEU A 1 117 ? 7.793 2.393 -6.121 1 98 117 LEU A O 1
ATOM 988 N N . CYS A 1 118 ? 7.215 1.499 -8.039 1 98.56 118 CYS A N 1
ATOM 989 C CA . CYS A 1 118 ? 8.57 1.606 -8.57 1 98.56 118 CYS A CA 1
ATOM 990 C C . CYS A 1 118 ? 9.008 3.064 -8.656 1 98.56 118 CYS A C 1
ATOM 992 O O . CYS A 1 118 ? 10.172 3.383 -8.398 1 98.56 118 CYS A O 1
ATOM 994 N N . ASP A 1 119 ? 8.094 3.93 -9.008 1 98.25 119 ASP A N 1
ATOM 995 C CA . ASP A 1 119 ? 8.406 5.355 -9.039 1 98.25 119 ASP A CA 1
ATOM 996 C C . ASP A 1 119 ? 8.859 5.844 -7.664 1 98.25 119 ASP A C 1
ATOM 998 O O . ASP A 1 119 ? 9.797 6.641 -7.559 1 98.25 119 ASP A O 1
ATOM 1002 N N . VAL A 1 120 ? 8.203 5.379 -6.688 1 98.56 120 VAL A N 1
ATOM 1003 C CA . VAL A 1 120 ? 8.531 5.773 -5.324 1 98.56 120 VAL A CA 1
ATOM 1004 C C . VAL A 1 120 ? 9.914 5.25 -4.949 1 98.56 120 VAL A C 1
ATOM 1006 O O . VAL A 1 120 ? 10.734 5.98 -4.383 1 98.56 120 VAL A O 1
ATOM 1009 N N . PHE A 1 121 ? 10.219 4.055 -5.297 1 98.69 121 PHE A N 1
ATOM 1010 C CA . PHE A 1 121 ? 11.523 3.475 -4.992 1 98.69 121 PHE A CA 1
ATOM 1011 C C . PHE A 1 121 ? 12.625 4.164 -5.793 1 98.69 121 PHE A C 1
ATOM 1013 O O . PHE A 1 121 ? 13.742 4.328 -5.305 1 98.69 121 PHE A O 1
ATOM 1020 N N . GLU A 1 122 ? 12.305 4.457 -6.988 1 98.38 122 GLU A N 1
ATOM 1021 C CA . GLU A 1 122 ? 13.266 5.203 -7.797 1 98.38 122 GLU A CA 1
ATOM 1022 C C . GLU A 1 122 ? 13.578 6.559 -7.172 1 98.38 122 GLU A C 1
ATOM 1024 O O . GLU A 1 122 ? 14.742 6.949 -7.074 1 98.38 122 GLU A O 1
ATOM 1029 N N . SER A 1 123 ? 12.539 7.281 -6.777 1 98.38 123 SER A N 1
ATOM 1030 C CA . SER A 1 123 ? 12.719 8.555 -6.098 1 98.38 123 SER A CA 1
ATOM 1031 C C . SER A 1 123 ? 13.562 8.398 -4.836 1 98.38 123 SER A C 1
ATOM 1033 O O . SER A 1 123 ? 14.438 9.219 -4.555 1 98.38 123 SER A O 1
ATOM 1035 N N . PHE A 1 124 ? 13.258 7.391 -4.125 1 98.5 124 PHE A N 1
ATOM 1036 C CA . PHE A 1 124 ? 14 7.07 -2.908 1 98.5 124 PHE A CA 1
ATOM 1037 C C . PHE A 1 124 ? 15.477 6.855 -3.211 1 98.5 124 PHE A C 1
ATOM 1039 O O . PHE A 1 124 ? 16.344 7.398 -2.518 1 98.5 124 PHE A O 1
ATOM 1046 N N . LYS A 1 125 ? 15.719 6.094 -4.168 1 97.56 125 LYS A N 1
ATOM 1047 C CA . LYS A 1 125 ? 17.094 5.816 -4.578 1 97.56 125 LYS A CA 1
ATOM 1048 C C . LYS A 1 125 ? 17.812 7.094 -5.016 1 97.56 125 LYS A C 1
ATOM 1050 O O . LYS A 1 125 ? 18.953 7.328 -4.652 1 97.56 125 LYS A O 1
ATOM 1055 N N . ASN A 1 126 ? 17.125 7.898 -5.762 1 96.81 126 ASN A N 1
ATOM 1056 C CA . ASN A 1 126 ? 17.688 9.133 -6.293 1 96.81 126 ASN A CA 1
ATOM 1057 C C . ASN A 1 126 ? 17.969 10.148 -5.191 1 96.81 126 ASN A C 1
ATOM 1059 O O . ASN A 1 126 ? 18.797 11.039 -5.352 1 96.81 126 ASN A O 1
ATOM 1063 N N . ALA A 1 127 ? 17.266 10.047 -4.172 1 96.5 127 ALA A N 1
ATOM 1064 C CA . ALA A 1 127 ? 17.422 10.961 -3.041 1 96.5 127 ALA A CA 1
ATOM 1065 C C . ALA A 1 127 ? 18.672 10.625 -2.232 1 96.5 127 ALA A C 1
ATOM 1067 O O . ALA A 1 127 ? 19.125 11.422 -1.405 1 96.5 127 ALA A O 1
ATOM 1068 N N . GLU A 1 128 ? 19.219 9.547 -2.408 1 90 128 GLU A N 1
ATOM 1069 C CA . GLU A 1 128 ? 20.453 9.172 -1.74 1 90 128 GLU A CA 1
ATOM 1070 C C . GLU A 1 128 ? 21.656 9.906 -2.342 1 90 128 GLU A C 1
ATOM 1072 O O . GLU A 1 128 ? 22.672 10.109 -1.67 1 90 128 GLU A O 1
ATOM 1077 N N . LYS A 1 129 ? 21.703 10.43 -3.586 1 72.56 129 LYS A N 1
ATOM 1078 C CA . LYS A 1 129 ? 22.812 11.094 -4.262 1 72.56 129 LYS A CA 1
ATOM 1079 C C . LYS A 1 129 ? 22.969 12.531 -3.791 1 72.56 129 LYS A C 1
ATOM 1081 O O . LYS A 1 129 ? 21.984 13.18 -3.408 1 72.56 129 LYS A O 1
ATOM 1086 N N . MET B 1 1 ? 14.438 9.641 18.188 1 87.94 1 MET B N 1
ATOM 1087 C CA . MET B 1 1 ? 13 9.422 18.234 1 87.94 1 MET B CA 1
ATOM 1088 C C . MET B 1 1 ? 12.578 8.297 17.312 1 87.94 1 MET B C 1
ATOM 1090 O O . MET B 1 1 ? 13.109 8.164 16.203 1 87.94 1 MET B O 1
ATOM 1094 N N . SER B 1 2 ? 11.734 7.336 17.891 1 96.44 2 SER B N 1
ATOM 1095 C CA . SER B 1 2 ? 11.266 6.195 17.094 1 96.44 2 SER B CA 1
ATOM 1096 C C . SER B 1 2 ? 9.836 6.406 16.609 1 96.44 2 SER B C 1
ATOM 1098 O O . SER B 1 2 ? 9.133 7.289 17.109 1 96.44 2 SER B O 1
ATOM 1100 N N . LEU B 1 3 ? 9.445 5.68 15.641 1 97.94 3 LEU B N 1
ATOM 1101 C CA . LEU B 1 3 ? 8.07 5.73 15.156 1 97.94 3 LEU B CA 1
ATOM 1102 C C . LEU B 1 3 ? 7.09 5.406 16.281 1 97.94 3 LEU B C 1
ATOM 1104 O O . LEU B 1 3 ? 6.023 6.016 16.359 1 97.94 3 LEU B O 1
ATOM 1108 N N . GLN B 1 4 ? 7.484 4.5 17.125 1 97.44 4 GLN B N 1
ATOM 1109 C CA . GLN B 1 4 ? 6.648 4.137 18.266 1 97.44 4 GLN B CA 1
ATOM 1110 C C . GLN B 1 4 ? 6.453 5.32 19.203 1 97.44 4 GLN B C 1
ATOM 1112 O O . GLN B 1 4 ? 5.355 5.539 19.719 1 97.44 4 GLN B O 1
ATOM 1117 N N . SER B 1 5 ? 7.484 6.043 19.453 1 97.75 5 SER B N 1
ATOM 1118 C CA . SER B 1 5 ? 7.383 7.215 20.312 1 97.75 5 SER B CA 1
ATOM 1119 C C . SER B 1 5 ? 6.449 8.266 19.719 1 97.75 5 SER B C 1
ATOM 1121 O O . SER B 1 5 ? 5.684 8.898 20.438 1 97.75 5 SER B O 1
ATOM 1123 N N . VAL B 1 6 ? 6.57 8.453 18.359 1 98.31 6 VAL B N 1
ATOM 1124 C CA . VAL B 1 6 ? 5.691 9.406 17.703 1 98.31 6 VAL B CA 1
ATOM 1125 C C . VAL B 1 6 ? 4.238 8.945 17.828 1 98.31 6 VAL B C 1
ATOM 1127 O O . VAL B 1 6 ? 3.346 9.758 18.078 1 98.31 6 VAL B O 1
ATOM 1130 N N . LEU B 1 7 ? 4.039 7.652 17.672 1 98 7 LEU B N 1
ATOM 1131 C CA . LEU B 1 7 ? 2.697 7.09 17.797 1 98 7 LEU B CA 1
ATOM 1132 C C . LEU B 1 7 ? 2.133 7.348 19.188 1 98 7 LEU B C 1
ATOM 1134 O O . LEU B 1 7 ? 0.96 7.699 19.328 1 98 7 LEU B O 1
ATOM 1138 N N . GLU B 1 8 ? 2.885 7.184 20.172 1 97.88 8 GLU B N 1
ATOM 1139 C CA . GLU B 1 8 ? 2.467 7.441 21.531 1 97.88 8 GLU B CA 1
ATOM 1140 C C . GLU B 1 8 ? 2.129 8.914 21.75 1 97.88 8 GLU B C 1
ATOM 1142 O O . GLU B 1 8 ? 1.121 9.242 22.375 1 97.88 8 GLU B O 1
ATOM 1147 N N . ASP B 1 9 ? 2.99 9.773 21.219 1 98.06 9 ASP B N 1
ATOM 1148 C CA . ASP B 1 9 ? 2.723 11.203 21.297 1 98.06 9 ASP B CA 1
ATOM 1149 C C . ASP B 1 9 ? 1.401 11.555 20.625 1 98.06 9 ASP B C 1
ATOM 1151 O O . ASP B 1 9 ? 0.619 12.352 21.141 1 98.06 9 ASP B O 1
ATOM 1155 N N . TYR B 1 10 ? 1.215 10.953 19.484 1 98 10 TYR B N 1
ATOM 1156 C CA . TYR B 1 10 ? -0.023 11.172 18.75 1 98 10 TYR B CA 1
ATOM 1157 C C . TYR B 1 10 ? -1.231 10.727 19.562 1 98 10 TYR B C 1
ATOM 1159 O O . TYR B 1 10 ? -2.23 11.445 19.641 1 98 10 TYR B O 1
ATOM 1167 N N . ARG B 1 11 ? -1.15 9.586 20.188 1 96.38 11 ARG B N 1
ATOM 1168 C CA . ARG B 1 11 ? -2.229 9.023 21 1 96.38 11 ARG B CA 1
ATOM 1169 C C . ARG B 1 11 ? -2.492 9.883 22.234 1 96.38 11 ARG B C 1
ATOM 1171 O O . ARG B 1 11 ? -3.623 9.953 22.719 1 96.38 11 ARG B O 1
ATOM 1178 N N . ASN B 1 12 ? -1.47 10.531 22.672 1 97.25 12 ASN B N 1
ATOM 1179 C CA . ASN B 1 12 ? -1.574 11.367 23.859 1 97.25 12 ASN B CA 1
ATOM 1180 C C . ASN B 1 12 ? -1.905 12.812 23.516 1 97.25 12 ASN B C 1
ATOM 1182 O O . ASN B 1 12 ? -1.628 13.727 24.281 1 97.25 12 ASN B O 1
ATOM 1186 N N . ASP B 1 13 ? -2.285 13.07 22.344 1 96.5 13 ASP B N 1
ATOM 1187 C CA . ASP B 1 13 ? -2.846 14.328 21.875 1 96.5 13 ASP B CA 1
ATOM 1188 C C . ASP B 1 13 ? -1.791 15.438 21.875 1 96.5 13 ASP B C 1
ATOM 1190 O O . ASP B 1 13 ? -2.105 16.594 22.141 1 96.5 13 ASP B O 1
ATOM 1194 N N . LYS B 1 14 ? -0.571 14.984 21.688 1 97.56 14 LYS B N 1
ATOM 1195 C CA . LYS B 1 14 ? 0.497 15.977 21.609 1 97.56 14 LYS B CA 1
ATOM 1196 C C . LYS B 1 14 ? 0.267 16.922 20.438 1 97.56 14 LYS B C 1
ATOM 1198 O O . LYS B 1 14 ? 0.67 18.094 20.484 1 97.56 14 LYS B O 1
ATOM 1203 N N . TYR B 1 15 ? -0.355 16.438 19.438 1 98 15 TYR B N 1
ATOM 1204 C CA . TYR B 1 15 ? -0.503 17.188 18.203 1 98 15 TYR B CA 1
ATOM 1205 C C . TYR B 1 15 ? -1.937 17.688 18.031 1 98 15 TYR B C 1
ATOM 1207 O O . TYR B 1 15 ? -2.338 18.078 16.938 1 98 15 TYR B O 1
ATOM 1215 N N . LYS B 1 16 ? -2.703 17.656 18.969 1 96.56 16 LYS B N 1
ATOM 1216 C CA . LYS B 1 16 ? -4.094 18.094 18.938 1 96.56 16 LYS B CA 1
ATOM 1217 C C . LYS B 1 16 ? -4.203 19.594 19.203 1 96.56 16 LYS B C 1
ATOM 1219 O O . LYS B 1 16 ? -3.557 20.125 20.109 1 96.56 16 LYS B O 1
ATOM 1224 N N . ASN B 1 17 ? -4.969 20.156 18.344 1 96.62 17 ASN B N 1
ATOM 1225 C CA . ASN B 1 17 ? -5.27 21.562 18.547 1 96.62 17 ASN B CA 1
ATOM 1226 C C . ASN B 1 17 ? -6.125 21.781 19.797 1 96.62 17 ASN B C 1
ATOM 1228 O O . ASN B 1 17 ? -7.25 21.297 19.875 1 96.62 17 ASN B O 1
ATOM 1232 N N . THR B 1 18 ? -5.641 22.594 20.797 1 95.44 18 THR B N 1
ATOM 1233 C CA . THR B 1 18 ? -6.328 22.781 22.062 1 95.44 18 THR B CA 1
ATOM 1234 C C . THR B 1 18 ? -7.113 24.078 22.078 1 95.44 18 THR B C 1
ATOM 1236 O O . THR B 1 18 ? -7.789 24.391 23.062 1 95.44 18 THR B O 1
ATOM 1239 N N . MET B 1 19 ? -7.027 24.75 21.016 1 95 19 MET B N 1
ATOM 1240 C CA . MET B 1 19 ? -7.816 25.984 20.922 1 95 19 MET B CA 1
ATOM 1241 C C . MET B 1 19 ? -9.305 25.672 20.828 1 95 19 MET B C 1
ATOM 1243 O O . MET B 1 19 ? -9.688 24.609 20.312 1 95 19 MET B O 1
ATOM 1247 N N . PRO B 1 20 ? -10.078 26.656 21.375 1 92.19 20 PRO B N 1
ATOM 1248 C CA . PRO B 1 20 ? -11.516 26.453 21.188 1 92.19 20 PRO B CA 1
ATOM 1249 C C . PRO B 1 20 ? -11.922 26.391 19.719 1 92.19 20 PRO B C 1
ATOM 1251 O O . PRO B 1 20 ? -11.469 27.219 18.922 1 92.19 20 PRO B O 1
ATOM 1254 N N . SER B 1 21 ? -12.758 25.469 19.406 1 91.31 21 SER B N 1
ATOM 1255 C CA . SER B 1 21 ? -13.227 25.312 18.031 1 91.31 21 SER B CA 1
ATOM 1256 C C . SER B 1 21 ? -14.07 26.5 17.594 1 91.31 21 SER B C 1
ATOM 1258 O O . SER B 1 21 ? -15.016 26.875 18.281 1 91.31 21 SER B O 1
ATOM 1260 N N . PRO B 1 22 ? -13.711 26.984 16.484 1 90.94 22 PRO B N 1
ATOM 1261 C CA . PRO B 1 22 ? -14.469 28.141 15.992 1 90.94 22 PRO B CA 1
ATOM 1262 C C . PRO B 1 22 ? -15.711 27.75 15.195 1 90.94 22 PRO B C 1
ATOM 1264 O O . PRO B 1 22 ? -16.438 28.609 14.703 1 90.94 22 PRO B O 1
ATOM 1267 N N . TYR B 1 23 ? -16 26.516 15.039 1 87.44 23 TYR B N 1
ATOM 1268 C CA . TYR B 1 23 ? -17.016 26.062 14.086 1 87.44 23 TYR B CA 1
ATOM 1269 C C . TYR B 1 23 ? -18.422 26.203 14.68 1 87.44 23 TYR B C 1
ATOM 1271 O O . TYR B 1 23 ? -19.422 26.078 13.969 1 87.44 23 TYR B O 1
ATOM 1279 N N . ASP B 1 24 ? -18.469 26.609 15.945 1 86.75 24 ASP B N 1
ATOM 1280 C CA . ASP B 1 24 ? -19.766 26.859 16.562 1 86.75 24 ASP B CA 1
ATOM 1281 C C . ASP B 1 24 ? -20.109 28.344 16.5 1 86.75 24 ASP B C 1
ATOM 1283 O O . ASP B 1 24 ? -21.234 28.75 16.828 1 86.75 24 ASP B O 1
ATOM 1287 N N . LEU B 1 25 ? -19.172 29.141 16.047 1 90.88 25 LEU B N 1
ATOM 1288 C CA . LEU B 1 25 ? -19.438 30.578 15.953 1 90.88 25 LEU B CA 1
ATOM 1289 C C . LEU B 1 25 ? -20.391 30.875 14.805 1 90.88 25 LEU B C 1
ATOM 1291 O O . LEU B 1 25 ? -20.203 30.406 13.688 1 90.88 25 LEU B O 1
ATOM 1295 N N . GLN B 1 26 ? -21.344 31.656 15.031 1 91.44 26 GLN B N 1
ATOM 1296 C CA . GLN B 1 26 ? -22.406 31.969 14.086 1 91.44 26 GLN B CA 1
ATOM 1297 C C . GLN B 1 26 ? -21.969 33.062 13.102 1 91.44 26 GLN B C 1
ATOM 1299 O O . GLN B 1 26 ? -21.297 34 13.484 1 91.44 26 GLN B O 1
ATOM 1304 N N . ARG B 1 27 ? -22.344 32.812 11.867 1 94.38 27 ARG B N 1
ATOM 1305 C CA . ARG B 1 27 ? -22.266 33.906 10.883 1 94.38 27 ARG B CA 1
ATOM 1306 C C . ARG B 1 27 ? -23.578 34.656 10.781 1 94.38 27 ARG B C 1
ATOM 1308 O O . ARG B 1 27 ? -24.641 34.062 10.672 1 94.38 27 ARG B O 1
ATOM 1315 N N . TYR B 1 28 ? -23.422 35.938 10.828 1 96.25 28 TYR B N 1
ATOM 1316 C CA . TYR B 1 28 ? -24.641 36.75 10.797 1 96.25 28 TYR B CA 1
ATOM 1317 C C . TYR B 1 28 ? -24.906 37.25 9.391 1 96.2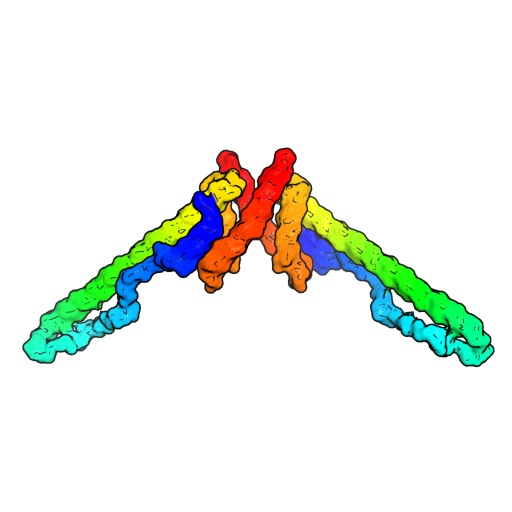5 28 TYR B C 1
ATOM 1319 O O . TYR B 1 28 ? -23.969 37.625 8.672 1 96.25 28 TYR B O 1
ATOM 1327 N N . SER B 1 29 ? -26.188 37.219 9.148 1 95.19 29 SER B N 1
ATOM 1328 C CA . SER B 1 29 ? -26.578 37.812 7.875 1 95.19 29 SER B CA 1
ATOM 1329 C C . SER B 1 29 ? -26.422 39.344 7.895 1 95.19 29 SER B C 1
ATOM 1331 O O . SER B 1 29 ? -26.391 39.938 8.969 1 95.19 29 SER B O 1
ATOM 1333 N N . ALA B 1 30 ? -26.344 39.906 6.738 1 92.94 30 ALA B N 1
ATOM 1334 C CA . ALA B 1 30 ? -26.094 41.344 6.582 1 92.94 30 ALA B CA 1
ATOM 1335 C C . ALA B 1 30 ? -27.188 42.156 7.266 1 92.94 30 ALA B C 1
ATOM 1337 O O . ALA B 1 30 ? -26.922 43.25 7.754 1 92.94 30 ALA B O 1
ATOM 1338 N N . ASN B 1 31 ? -28.406 41.594 7.355 1 93.56 31 ASN B N 1
ATOM 1339 C CA . ASN B 1 31 ? -29.516 42.375 7.891 1 93.56 31 ASN B CA 1
ATOM 1340 C C . ASN B 1 31 ? -29.875 41.938 9.312 1 93.56 31 ASN B C 1
ATOM 1342 O O . ASN B 1 31 ? -30.969 42.219 9.805 1 93.56 31 ASN B O 1
ATOM 1346 N N . HIS B 1 32 ? -29.016 41.25 9.906 1 97 32 HIS B N 1
ATOM 1347 C CA . HIS B 1 32 ? -29.234 40.844 11.281 1 97 32 HIS B CA 1
ATOM 1348 C C . HIS B 1 32 ? -29.359 42.031 12.219 1 97 32 HIS B C 1
ATOM 1350 O O . HIS B 1 32 ? -28.625 43 12.102 1 97 32 HIS B O 1
ATOM 1356 N N . VAL B 1 33 ? -30.297 41.938 13.109 1 97.56 33 VAL B N 1
ATOM 1357 C CA . VAL B 1 33 ? -30.5 42.969 14.102 1 97.56 33 VAL B CA 1
ATOM 1358 C C . VAL B 1 33 ? -30.078 42.469 15.477 1 97.56 33 VAL B C 1
ATOM 1360 O O . VAL B 1 33 ? -30.719 41.562 16.047 1 97.56 33 VAL B O 1
ATOM 1363 N N . PHE B 1 34 ? -29.016 43.125 16.031 1 96.44 34 PHE B N 1
ATOM 1364 C CA . PHE B 1 34 ? -28.531 42.75 17.359 1 96.44 34 PHE B CA 1
ATOM 1365 C C . PHE B 1 34 ? -29.312 43.469 18.453 1 96.44 34 PHE B C 1
ATOM 1367 O O . PHE B 1 34 ? -29.609 42.906 19.5 1 96.44 34 PHE B O 1
ATOM 1374 N N . ASP B 1 35 ? -29.625 44.656 18.234 1 96.75 35 ASP B N 1
ATOM 1375 C CA . ASP B 1 35 ? -30.312 45.531 19.172 1 96.75 35 ASP B CA 1
ATOM 1376 C C . ASP B 1 35 ? -31.328 46.438 18.438 1 96.75 35 ASP B C 1
ATOM 1378 O O . ASP B 1 35 ? -30.938 47.281 17.641 1 96.75 35 ASP B O 1
ATOM 1382 N N . GLU B 1 36 ? -32.438 46.25 18.75 1 96.06 36 GLU B N 1
ATOM 1383 C CA . GLU B 1 36 ? -33.531 46.938 18.047 1 96.06 36 GLU B CA 1
ATOM 1384 C C . GLU B 1 36 ? -33.562 48.438 18.391 1 96.06 36 GLU B C 1
ATOM 1386 O O . GLU B 1 36 ? -34.125 49.219 17.641 1 96.06 36 GLU B O 1
ATOM 1391 N N . ASP B 1 37 ? -33 48.812 19.562 1 97.62 37 ASP B N 1
ATOM 1392 C CA . ASP B 1 37 ? -33 50.188 19.984 1 97.62 37 ASP B CA 1
ATOM 1393 C C . ASP B 1 37 ? -31.844 50.969 19.359 1 97.62 37 ASP B C 1
ATOM 1395 O O . ASP B 1 37 ? -31.75 52.188 19.5 1 97.62 37 ASP B O 1
ATOM 1399 N N . LYS B 1 38 ? -30.984 50.312 18.625 1 97.38 38 LYS B N 1
ATOM 1400 C CA . LYS B 1 38 ? -29.844 50.938 17.984 1 97.38 38 LYS B CA 1
ATOM 1401 C C . LYS B 1 38 ? -30.125 51.219 16.516 1 97.38 38 LYS B C 1
ATOM 1403 O O . LYS B 1 38 ? -31.094 50.719 15.953 1 97.38 38 LYS B O 1
ATOM 1408 N N . SER B 1 39 ? -29.312 52.156 15.992 1 97.19 39 SER B N 1
ATOM 1409 C CA . SER B 1 39 ? -29.5 52.531 14.594 1 97.19 39 SER B CA 1
ATOM 1410 C C . SER B 1 39 ? -29.203 51.375 13.656 1 97.19 39 SER B C 1
ATOM 1412 O O . SER B 1 39 ? -28.531 50.406 14.039 1 97.19 39 SER B O 1
ATOM 1414 N N . VAL B 1 40 ? -29.797 51.438 12.422 1 96.19 40 VAL B N 1
ATOM 1415 C CA . VAL B 1 40 ? -29.5 50.5 11.367 1 96.19 40 VAL B CA 1
ATOM 1416 C C . VAL B 1 40 ? -28 50.438 11.117 1 96.19 40 VAL B C 1
ATOM 1418 O O . VAL B 1 40 ? -27.422 49.375 10.961 1 96.19 40 VAL B O 1
ATOM 1421 N N . LYS B 1 41 ? -27.438 51.656 11.039 1 96.69 41 LYS B N 1
ATOM 1422 C CA . LYS B 1 41 ? -26 51.75 10.82 1 96.69 41 LYS B CA 1
ATOM 1423 C C . LYS B 1 41 ? -25.219 51 11.898 1 96.69 41 LYS B C 1
ATOM 1425 O O . LYS B 1 41 ? -24.266 50.281 11.586 1 96.69 41 LYS B O 1
ATOM 1430 N N . TRP B 1 42 ? -25.594 51.188 13.07 1 97.56 42 TRP B N 1
ATOM 1431 C CA . TRP B 1 42 ? -24.938 50.5 14.188 1 97.56 42 TRP B CA 1
ATOM 1432 C C . TRP B 1 42 ? -25.047 49 14.055 1 97.56 42 TRP B C 1
ATOM 1434 O O . TRP B 1 42 ? -24.062 48.281 14.227 1 97.56 42 TRP B O 1
ATOM 1444 N N . ASN B 1 43 ? -26.156 48.469 13.672 1 98 43 ASN B N 1
ATOM 1445 C CA . ASN B 1 43 ? -26.375 47.031 13.508 1 98 43 ASN B CA 1
ATOM 1446 C C . ASN B 1 43 ? -25.516 46.469 12.383 1 98 43 ASN B C 1
ATOM 1448 O O . ASN B 1 43 ? -24.922 45.406 12.547 1 98 43 ASN B O 1
ATOM 1452 N N . LYS B 1 44 ? -25.422 47.188 11.32 1 97.19 44 LYS B N 1
ATOM 1453 C CA . LYS B 1 44 ? -24.594 46.75 10.203 1 97.19 44 LYS B CA 1
ATOM 1454 C C . LYS B 1 44 ? -23.125 46.656 10.602 1 97.19 44 LYS B C 1
ATOM 1456 O O . LYS B 1 44 ? -22.406 45.75 10.211 1 97.19 44 LYS B O 1
ATOM 1461 N N . GLU B 1 45 ? -22.703 47.688 11.344 1 97.5 45 GLU B N 1
ATOM 1462 C CA . GLU B 1 45 ? -21.328 47.688 11.828 1 97.5 45 GLU B CA 1
ATOM 1463 C C . GLU B 1 45 ? -21.047 46.531 12.766 1 97.5 45 GLU B C 1
ATOM 1465 O O . GLU B 1 45 ? -19.984 45.906 12.719 1 97.5 45 GLU B O 1
ATOM 1470 N N . GLN B 1 46 ? -22.094 46.156 13.586 1 97.06 46 GLN B N 1
ATOM 1471 C CA . GLN B 1 46 ? -21.953 45.031 14.492 1 97.06 46 GLN B CA 1
ATOM 1472 C C . GLN B 1 46 ? -21.859 43.719 13.727 1 97.06 46 GLN B C 1
ATOM 1474 O O . GLN B 1 46 ? -21.094 42.812 14.086 1 97.06 46 GLN B O 1
ATOM 1479 N N . VAL B 1 47 ? -22.547 43.594 12.68 1 97.44 47 VAL B N 1
ATOM 1480 C CA . VAL B 1 47 ? -22.5 42.406 11.844 1 97.44 47 VAL B CA 1
ATOM 1481 C C . VAL B 1 47 ? -21.109 42.219 11.258 1 97.44 47 VAL B C 1
ATOM 1483 O O . VAL B 1 47 ? -20.531 41.125 11.32 1 97.44 47 VAL B O 1
ATOM 1486 N N . VAL B 1 48 ? -20.594 43.281 10.633 1 97.38 48 VAL B N 1
ATOM 1487 C CA . VAL B 1 48 ? -19.25 43.25 10.031 1 97.38 48 VAL B CA 1
ATOM 1488 C C . VAL B 1 48 ? -18.219 42.875 11.094 1 97.38 48 VAL B C 1
ATOM 1490 O O . VAL B 1 48 ? -17.375 42.031 10.844 1 97.38 48 VAL B O 1
ATOM 1493 N N . LEU B 1 49 ? -18.359 43.5 12.266 1 96.94 49 LEU B N 1
ATOM 1494 C CA . LEU B 1 49 ? -17.406 43.281 13.352 1 96.94 49 LEU B CA 1
ATOM 1495 C C . LEU B 1 49 ? -17.453 41.812 13.812 1 96.94 49 LEU B C 1
ATOM 1497 O O . LEU B 1 49 ? -16.406 41.188 13.922 1 96.94 49 LEU B O 1
ATOM 1501 N N . LYS B 1 50 ? -18.625 41.312 14.07 1 96 50 LYS B N 1
ATOM 1502 C CA . LYS B 1 50 ? -18.781 39.938 14.57 1 96 50 LYS B CA 1
ATOM 1503 C C . LYS B 1 50 ? -18.359 38.906 13.531 1 96 50 LYS B C 1
ATOM 1505 O O . LYS B 1 50 ? -17.734 37.906 13.867 1 96 50 LYS B O 1
ATOM 1510 N N . ASN B 1 51 ? -18.688 39.156 12.336 1 96.94 51 ASN B N 1
ATOM 1511 C CA . ASN B 1 51 ? -18.297 38.25 11.266 1 96.94 51 ASN B CA 1
ATOM 1512 C C . ASN B 1 51 ? -16.781 38.281 11.062 1 96.94 51 ASN B C 1
ATOM 1514 O O . ASN B 1 51 ? -16.172 37.25 10.75 1 96.94 51 ASN B O 1
ATOM 1518 N N . LYS B 1 52 ? -16.203 39.469 11.148 1 96.62 52 LYS B N 1
ATOM 1519 C CA . LYS B 1 52 ? -14.75 39.531 11.07 1 96.62 52 LYS B CA 1
ATOM 1520 C C . LYS B 1 52 ? -14.102 38.781 12.211 1 96.62 52 LYS B C 1
ATOM 1522 O O . LYS B 1 52 ? -13.117 38.062 12 1 96.62 52 LYS B O 1
ATOM 1527 N N . GLU B 1 53 ? -14.594 38.938 13.398 1 94.69 53 GLU B N 1
ATOM 1528 C CA . GLU B 1 53 ? -14.094 38.188 14.547 1 94.69 53 GLU B CA 1
ATOM 1529 C C . GLU B 1 53 ? -14.156 36.688 14.297 1 94.69 53 GLU B C 1
ATOM 1531 O O . GLU B 1 53 ? -13.211 35.969 14.617 1 94.69 53 GLU B O 1
ATOM 1536 N N . ARG B 1 54 ? -15.266 36.312 13.75 1 95.75 54 ARG B N 1
ATOM 1537 C CA . ARG B 1 54 ? -15.438 34.906 13.406 1 95.75 54 ARG B CA 1
ATOM 1538 C C . ARG B 1 54 ? -14.367 34.438 12.422 1 95.75 54 ARG B C 1
ATOM 1540 O O . ARG B 1 54 ? -13.742 33.406 12.609 1 95.75 54 ARG B O 1
ATOM 1547 N N . THR B 1 55 ? -14.227 35.188 11.398 1 96.5 55 THR B N 1
ATOM 1548 C CA . THR B 1 55 ? -13.25 34.875 10.367 1 96.5 55 THR B CA 1
ATOM 1549 C C . THR B 1 55 ? -11.844 34.812 10.945 1 96.5 55 THR B C 1
ATOM 1551 O O . THR B 1 55 ? -11.07 33.906 10.641 1 96.5 55 THR B O 1
ATOM 1554 N N . ASP B 1 56 ? -11.523 35.781 11.75 1 96.44 56 ASP B N 1
ATOM 1555 C CA . ASP B 1 56 ? -10.203 35.844 12.375 1 96.44 56 ASP B CA 1
ATOM 1556 C C . ASP B 1 56 ? -9.969 34.625 13.273 1 96.44 56 ASP B C 1
ATOM 1558 O O . ASP B 1 56 ? -8.891 34.031 13.234 1 96.44 56 ASP B O 1
ATOM 1562 N N . LYS B 1 57 ? -10.938 34.219 14.016 1 96.56 57 LYS B N 1
ATOM 1563 C CA . LYS B 1 57 ? -10.82 33.094 14.906 1 96.56 57 LYS B CA 1
ATOM 1564 C C . LYS B 1 57 ? -10.656 31.781 14.109 1 96.56 57 LYS B C 1
ATOM 1566 O O . LYS B 1 57 ? -9.883 30.906 14.492 1 96.56 57 LYS B O 1
ATOM 1571 N N . ARG B 1 58 ? -11.328 31.719 13.047 1 96.94 58 ARG B N 1
ATOM 1572 C CA . ARG B 1 58 ? -11.219 30.547 12.18 1 96.94 58 ARG B CA 1
ATOM 1573 C C . ARG B 1 58 ? -9.828 30.453 11.562 1 96.94 58 ARG B C 1
ATOM 1575 O O . ARG B 1 58 ? -9.258 29.359 11.461 1 96.94 58 ARG B O 1
ATOM 1582 N N . GLU B 1 59 ? -9.398 31.531 11.117 1 97.25 59 GLU B N 1
ATOM 1583 C CA . GLU B 1 59 ? -8.062 31.578 10.523 1 97.25 59 GLU B CA 1
ATOM 1584 C C . GLU B 1 59 ? -6.996 31.203 11.539 1 97.25 59 GLU B C 1
ATOM 1586 O O . GLU B 1 59 ? -6.066 30.453 11.227 1 97.25 59 GLU B O 1
ATOM 1591 N N . GLU B 1 60 ? -7.148 31.719 12.742 1 97.19 60 GLU B N 1
ATOM 1592 C CA . GLU B 1 60 ? -6.203 31.391 13.805 1 97.19 60 GLU B CA 1
ATOM 1593 C C . GLU B 1 60 ? -6.238 29.891 14.125 1 97.19 60 GLU B C 1
ATOM 1595 O O . GLU B 1 60 ? -5.191 29.266 14.305 1 97.19 60 GLU B O 1
ATOM 1600 N N . TYR B 1 61 ? -7.395 29.375 14.195 1 97.75 61 TYR B N 1
ATOM 1601 C CA . TYR B 1 61 ? -7.574 27.953 14.469 1 97.75 61 TYR B CA 1
ATOM 1602 C C . TYR B 1 61 ? -6.922 27.109 13.383 1 97.75 61 TYR B C 1
ATOM 1604 O O . TYR B 1 61 ? -6.223 26.141 13.68 1 97.75 61 TYR B O 1
ATOM 1612 N N . ARG B 1 62 ? -7.141 27.438 12.18 1 97.31 62 ARG B N 1
ATOM 1613 C CA . ARG B 1 62 ? -6.578 26.734 11.039 1 97.31 62 ARG B CA 1
ATOM 1614 C C . ARG B 1 62 ? -5.055 26.797 11.047 1 97.31 62 ARG B C 1
ATOM 1616 O O . ARG B 1 62 ? -4.387 25.797 10.781 1 97.31 62 ARG B O 1
ATOM 1623 N N . LYS B 1 63 ? -4.582 27.969 11.266 1 97.94 63 LYS B N 1
ATOM 1624 C CA . LYS B 1 63 ? -3.133 28.141 11.32 1 97.94 63 LYS B CA 1
ATOM 1625 C C . LYS B 1 63 ? -2.504 27.234 12.367 1 97.94 63 LYS B C 1
ATOM 1627 O O . LYS B 1 63 ? -1.475 26.609 12.109 1 97.94 63 LYS B O 1
ATOM 1632 N N . GLU B 1 64 ? -3.139 27.234 13.484 1 98.06 64 GLU B N 1
ATOM 1633 C CA . GLU B 1 64 ? -2.633 26.375 14.562 1 98.06 64 GLU B CA 1
ATOM 1634 C C . GLU B 1 64 ? -2.738 24.906 14.188 1 98.06 64 GLU B C 1
ATOM 1636 O O . GLU B 1 64 ? -1.815 24.125 14.445 1 98.06 64 GLU B O 1
ATOM 1641 N N . SER B 1 65 ? -3.789 24.5 13.609 1 97.25 65 SER B N 1
ATOM 1642 C CA . SER B 1 65 ? -3.959 23.125 13.164 1 97.25 65 SER B CA 1
ATOM 1643 C C . SER B 1 65 ? -2.877 22.719 12.164 1 97.25 65 SER B C 1
ATOM 1645 O O . SER B 1 65 ? -2.297 21.641 12.266 1 97.25 65 SER B O 1
ATOM 1647 N N . ASN B 1 66 ? -2.645 23.594 11.266 1 97.88 66 ASN B N 1
ATOM 1648 C CA . ASN B 1 66 ? -1.615 23.344 10.266 1 97.88 66 ASN B CA 1
ATOM 1649 C C . ASN B 1 66 ? -0.231 23.219 10.898 1 97.88 66 ASN B C 1
ATOM 1651 O O . ASN B 1 66 ? 0.566 22.375 10.5 1 97.88 66 ASN B O 1
ATOM 1655 N N . ARG B 1 67 ? 0.003 24.109 11.805 1 98.25 67 ARG B N 1
ATOM 1656 C CA . ARG B 1 67 ? 1.285 24.062 12.5 1 98.25 67 ARG B CA 1
ATOM 1657 C C . ARG B 1 67 ? 1.495 22.719 13.18 1 98.25 67 ARG B C 1
ATOM 1659 O O . ARG B 1 67 ? 2.562 22.109 13.055 1 98.25 67 ARG B O 1
ATOM 1666 N N . LEU B 1 68 ? 0.55 22.25 13.828 1 98.38 68 LEU B N 1
ATOM 1667 C CA . LEU B 1 68 ? 0.613 21 14.57 1 98.38 68 LEU B CA 1
ATOM 1668 C C . LEU B 1 68 ? 0.752 19.812 13.625 1 98.38 68 LEU B C 1
ATOM 1670 O O . LEU B 1 68 ? 1.51 18.875 13.891 1 98.38 68 LEU B O 1
ATOM 1674 N N . GLU B 1 69 ? 0.026 19.844 12.602 1 97.62 69 GLU B N 1
ATOM 1675 C CA . GLU B 1 69 ? 0.137 18.797 11.602 1 97.62 69 GLU B CA 1
ATOM 1676 C C . GLU B 1 69 ? 1.54 18.75 11 1 97.62 69 GLU B C 1
ATOM 1678 O O . GLU B 1 69 ? 2.104 17.656 10.812 1 97.62 69 GLU B O 1
ATOM 1683 N N . ASN B 1 70 ? 2.041 19.906 10.664 1 98.12 70 ASN B N 1
ATOM 1684 C CA . ASN B 1 70 ? 3.4 19.984 10.141 1 98.12 70 ASN B CA 1
ATOM 1685 C C . ASN B 1 70 ? 4.414 19.422 11.133 1 98.12 70 ASN B C 1
ATOM 1687 O O . ASN B 1 70 ? 5.359 18.734 10.742 1 98.12 70 ASN B O 1
ATOM 1691 N N . GLN B 1 71 ? 4.238 19.797 12.328 1 98.44 71 GLN B N 1
ATOM 1692 C CA . GLN B 1 71 ? 5.117 19.266 13.367 1 98.44 71 GLN B CA 1
ATOM 1693 C C . GLN B 1 71 ? 5.043 17.75 13.422 1 98.44 71 GLN B C 1
ATOM 1695 O O . GLN B 1 71 ? 6.066 17.078 13.57 1 98.44 71 GLN B O 1
ATOM 1700 N N . LEU B 1 72 ? 3.865 17.203 13.367 1 98.56 72 LEU B N 1
ATOM 1701 C CA . LEU B 1 72 ? 3.68 15.758 13.344 1 98.56 72 LEU B CA 1
ATOM 1702 C C . LEU B 1 72 ? 4.426 15.133 12.172 1 98.56 72 LEU B C 1
ATOM 1704 O O . LEU B 1 72 ? 5.176 14.172 12.352 1 98.56 72 LEU B O 1
ATOM 1708 N N . ARG B 1 73 ? 4.25 15.625 11.016 1 98.38 73 ARG B N 1
ATOM 1709 C CA . ARG B 1 73 ? 4.91 15.109 9.82 1 98.38 73 ARG B CA 1
ATOM 1710 C C . ARG B 1 73 ? 6.426 15.156 9.969 1 98.38 73 ARG B C 1
ATOM 1712 O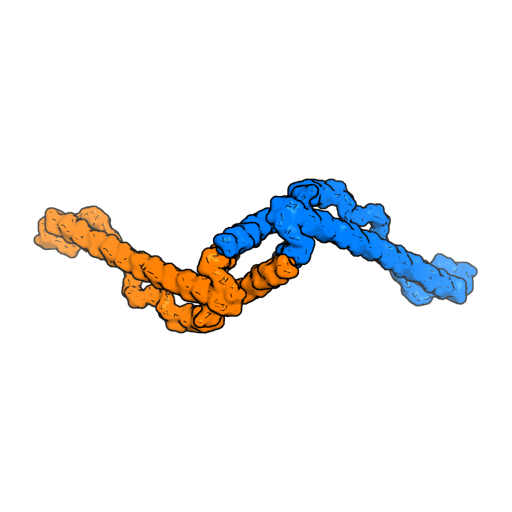 O . ARG B 1 73 ? 7.121 14.211 9.594 1 98.38 73 ARG B O 1
ATOM 1719 N N . GLU B 1 74 ? 6.871 16.266 10.516 1 98.56 74 GLU B N 1
ATOM 1720 C CA . GLU B 1 74 ? 8.305 16.406 10.758 1 98.56 74 GLU B CA 1
ATOM 1721 C C . GLU B 1 74 ? 8.812 15.367 11.742 1 98.56 74 GLU B C 1
ATOM 1723 O O . GLU B 1 74 ? 9.867 14.766 11.539 1 98.56 74 GLU B O 1
ATOM 1728 N N . ASP B 1 75 ? 8.102 15.203 12.758 1 98.75 75 ASP B N 1
ATOM 1729 C CA . AS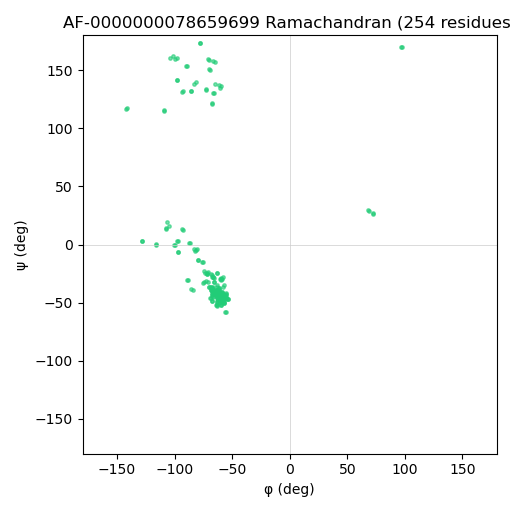P B 1 75 ? 8.5 14.219 13.766 1 98.75 75 ASP B CA 1
ATOM 1730 C C . ASP B 1 75 ? 8.508 12.812 13.18 1 98.75 75 ASP B C 1
ATOM 1732 O O . ASP B 1 75 ? 9.406 12.016 13.484 1 98.75 75 ASP B O 1
ATOM 1736 N N . ILE B 1 76 ? 7.527 12.523 12.359 1 98.75 76 ILE B N 1
ATOM 1737 C CA . ILE B 1 76 ? 7.473 11.219 11.711 1 98.75 76 ILE B CA 1
ATOM 1738 C C . ILE B 1 76 ? 8.688 11.039 10.805 1 98.75 76 ILE B C 1
ATOM 1740 O O . ILE B 1 76 ? 9.391 10.031 10.883 1 98.75 76 ILE B O 1
ATOM 1744 N N . SER B 1 77 ? 8.867 11.984 9.977 1 98.62 77 SER B N 1
ATOM 1745 C CA . SER B 1 77 ? 9.992 11.938 9.047 1 98.62 77 SER B CA 1
ATOM 1746 C C . SER B 1 77 ? 11.32 11.773 9.789 1 98.62 77 SER B C 1
ATOM 1748 O O . SER B 1 77 ? 12.172 10.984 9.383 1 98.62 77 SER B O 1
ATOM 1750 N N . ASN B 1 78 ? 11.469 12.555 10.828 1 98.56 78 ASN B N 1
ATOM 1751 C CA . ASN B 1 78 ? 12.68 12.453 11.633 1 98.56 78 ASN B CA 1
ATOM 1752 C C . ASN B 1 78 ? 12.82 11.062 12.25 1 98.56 78 ASN B C 1
ATOM 1754 O O . ASN B 1 78 ? 13.922 10.516 12.305 1 98.56 78 ASN B O 1
ATOM 1758 N N . ALA B 1 79 ? 11.781 10.531 12.734 1 98.75 79 ALA B N 1
ATOM 1759 C CA . ALA B 1 79 ? 11.797 9.195 13.32 1 98.75 79 ALA B CA 1
ATOM 1760 C C . ALA B 1 79 ? 12.219 8.148 12.289 1 98.75 79 ALA B C 1
ATOM 1762 O O . ALA B 1 79 ? 13.031 7.27 12.586 1 98.75 79 ALA B O 1
ATOM 1763 N N . ILE B 1 80 ? 11.641 8.219 11.094 1 98.69 80 ILE B N 1
ATOM 1764 C CA . ILE B 1 80 ? 12 7.309 10.016 1 98.69 80 ILE B CA 1
ATOM 1765 C C . ILE B 1 80 ? 13.5 7.406 9.734 1 98.69 80 ILE B C 1
ATOM 1767 O O . ILE B 1 80 ? 14.195 6.391 9.656 1 98.69 80 ILE B O 1
ATOM 1771 N N . ALA B 1 81 ? 13.938 8.609 9.594 1 98.31 81 ALA B N 1
ATOM 1772 C CA . ALA B 1 81 ? 15.344 8.844 9.281 1 98.31 81 ALA B CA 1
ATOM 1773 C C . ALA B 1 81 ? 16.25 8.266 10.359 1 98.31 81 ALA B C 1
ATOM 1775 O O . ALA B 1 81 ? 17.234 7.574 10.047 1 98.31 81 ALA B O 1
ATOM 1776 N N . GLU B 1 82 ? 15.961 8.516 11.5 1 97.88 82 GLU B N 1
ATOM 1777 C CA . GLU B 1 82 ? 16.781 8.086 12.625 1 97.88 82 GLU B CA 1
ATOM 1778 C C . GLU B 1 82 ? 16.75 6.57 12.797 1 97.88 82 GLU B C 1
ATOM 1780 O O . GLU B 1 82 ? 17.781 5.934 12.977 1 97.88 82 GLU B O 1
ATOM 1785 N N . GLU B 1 83 ? 15.609 6.008 12.734 1 97.81 83 GLU B N 1
ATOM 1786 C CA . GLU B 1 83 ? 15.43 4.59 13.023 1 97.81 83 GLU B CA 1
ATOM 1787 C C . GLU B 1 83 ? 16 3.721 11.906 1 97.81 83 GLU B C 1
ATOM 1789 O O . GLU B 1 83 ? 16.5 2.621 12.164 1 97.81 83 GLU B O 1
ATOM 1794 N N . TYR B 1 84 ? 15.961 4.191 10.719 1 97.69 84 TYR B N 1
ATOM 1795 C CA . TYR B 1 84 ? 16.297 3.324 9.594 1 97.69 84 TYR B CA 1
ATOM 1796 C C . TYR B 1 84 ? 17.531 3.818 8.875 1 97.69 84 TYR B C 1
ATOM 1798 O O . TYR B 1 84 ? 17.984 3.203 7.902 1 97.69 84 TYR B O 1
ATOM 1806 N N . GLY B 1 85 ? 18.094 4.887 9.352 1 96.38 85 GLY B N 1
ATOM 1807 C CA . GLY B 1 85 ? 19.328 5.398 8.773 1 96.38 85 GLY B CA 1
ATOM 1808 C C . GLY B 1 85 ? 19.125 6.031 7.406 1 96.38 85 GLY B C 1
ATOM 1809 O O . GLY B 1 85 ? 20 5.953 6.543 1 96.38 85 GLY B O 1
ATOM 1810 N N . PHE B 1 86 ? 17.938 6.555 7.062 1 98.06 86 PHE B N 1
ATOM 1811 C CA . PHE B 1 86 ? 17.641 7.273 5.828 1 98.06 86 PHE B CA 1
ATOM 1812 C C . PHE B 1 86 ? 17.906 8.766 5.996 1 98.06 86 PHE B C 1
ATOM 1814 O O . PHE B 1 86 ? 17.984 9.266 7.117 1 98.06 86 PHE B O 1
ATOM 1821 N N . ASN B 1 87 ? 18.203 9.453 4.891 1 97.94 87 ASN B N 1
ATOM 1822 C CA . ASN B 1 87 ? 18.234 10.906 4.992 1 97.94 87 ASN B CA 1
ATOM 1823 C C . ASN B 1 87 ? 16.828 11.5 4.98 1 97.94 87 ASN B C 1
ATOM 1825 O O . ASN B 1 87 ? 15.852 10.773 4.797 1 97.94 87 ASN B O 1
ATOM 1829 N N . LYS B 1 88 ? 16.703 12.734 5.188 1 97.5 88 LYS B N 1
ATOM 1830 C CA . LYS B 1 88 ? 15.414 13.391 5.355 1 97.5 88 LYS B CA 1
ATOM 1831 C C . LYS B 1 88 ? 14.57 13.289 4.086 1 97.5 88 LYS B C 1
ATOM 1833 O O . LYS B 1 88 ? 13.359 13.07 4.152 1 97.5 88 LYS B O 1
ATOM 1838 N N . GLU B 1 89 ? 15.188 13.492 2.975 1 98.12 89 GLU B N 1
ATOM 1839 C CA . GLU B 1 89 ? 14.461 13.414 1.709 1 98.12 89 GLU B CA 1
ATOM 1840 C C . GLU B 1 89 ? 13.891 12.016 1.487 1 98.12 89 GLU B C 1
ATOM 1842 O O . GLU B 1 89 ? 12.734 11.867 1.083 1 98.12 89 GLU B O 1
ATOM 1847 N N . GLN B 1 90 ? 14.656 10.984 1.769 1 98.62 90 GLN B N 1
ATOM 1848 C CA . GLN B 1 90 ? 14.195 9.602 1.685 1 98.62 90 GLN B CA 1
ATOM 1849 C C . GLN B 1 90 ? 13.039 9.344 2.643 1 98.62 90 GLN B C 1
ATOM 1851 O O . GLN B 1 90 ? 12.031 8.734 2.266 1 98.62 90 GLN B O 1
ATOM 1856 N N . ALA B 1 91 ? 13.203 9.859 3.834 1 98.75 91 ALA B N 1
ATOM 1857 C CA . ALA B 1 91 ? 12.148 9.695 4.836 1 98.75 91 ALA B CA 1
ATOM 1858 C C . ALA B 1 91 ? 10.852 10.352 4.375 1 98.75 91 ALA B C 1
ATOM 1860 O O . ALA B 1 91 ? 9.773 9.773 4.527 1 98.75 91 ALA B O 1
ATOM 1861 N N . ASP B 1 92 ? 11 11.469 3.768 1 98.62 92 ASP B N 1
ATOM 1862 C CA . ASP B 1 92 ? 9.836 12.203 3.289 1 98.62 92 ASP B CA 1
ATOM 1863 C C . ASP B 1 92 ? 9.141 11.461 2.152 1 98.62 92 ASP B C 1
ATOM 1865 O O . ASP B 1 92 ? 7.918 11.5 2.029 1 98.62 92 ASP B O 1
ATOM 1869 N N . ILE B 1 93 ? 9.898 10.852 1.318 1 98.69 93 ILE B N 1
ATOM 1870 C CA . ILE B 1 93 ? 9.352 10.07 0.216 1 98.69 93 ILE B CA 1
ATOM 1871 C C . ILE B 1 93 ? 8.531 8.906 0.767 1 98.69 93 ILE B C 1
ATOM 1873 O O . ILE B 1 93 ? 7.402 8.672 0.32 1 98.69 93 ILE B O 1
ATOM 1877 N N . ILE B 1 94 ? 9.086 8.211 1.723 1 98.75 94 ILE B N 1
ATOM 1878 C CA . ILE B 1 94 ? 8.391 7.074 2.33 1 98.75 94 ILE B CA 1
ATOM 1879 C C . ILE B 1 94 ? 7.105 7.555 2.996 1 98.75 94 ILE B C 1
ATOM 1881 O O . ILE B 1 94 ? 6.039 6.961 2.799 1 98.75 94 ILE B O 1
ATOM 1885 N N . LEU B 1 95 ? 7.219 8.609 3.76 1 98.75 95 LEU B N 1
ATOM 1886 C CA . LEU B 1 95 ? 6.055 9.164 4.438 1 98.75 95 LEU B CA 1
ATOM 1887 C C . LEU B 1 95 ? 5 9.602 3.43 1 98.75 95 LEU B C 1
ATOM 1889 O O . LEU B 1 95 ? 3.803 9.383 3.641 1 98.75 95 LEU B O 1
ATOM 1893 N N . GLY B 1 96 ? 5.453 10.273 2.393 1 98.5 96 GLY B N 1
ATOM 1894 C CA . GLY B 1 96 ? 4.527 10.695 1.354 1 98.5 96 GLY B CA 1
ATOM 1895 C C . GLY B 1 96 ? 3.73 9.547 0.765 1 98.5 96 GLY B C 1
ATOM 1896 O O . GLY B 1 96 ? 2.516 9.656 0.58 1 98.5 96 GLY B O 1
ATOM 1897 N N . TYR B 1 97 ? 4.371 8.469 0.538 1 98.31 97 TYR B N 1
ATOM 1898 C CA . TYR B 1 97 ? 3.709 7.289 -0.014 1 98.31 97 TYR B CA 1
ATOM 1899 C C . TYR B 1 97 ? 2.715 6.707 0.983 1 98.31 97 TYR B C 1
ATOM 1901 O O . TYR B 1 97 ? 1.58 6.383 0.623 1 98.31 97 TYR B O 1
ATOM 1909 N N . ALA B 1 98 ? 3.123 6.523 2.203 1 98.12 98 ALA B N 1
ATOM 1910 C CA . ALA B 1 98 ? 2.244 5.996 3.244 1 98.12 98 ALA B CA 1
ATOM 1911 C C . ALA B 1 98 ? 1.01 6.879 3.418 1 98.12 98 ALA B C 1
ATOM 1913 O O . ALA B 1 98 ? -0.105 6.371 3.562 1 98.12 98 ALA B O 1
ATOM 1914 N N . TYR B 1 99 ? 1.247 8.172 3.412 1 98.06 99 TYR B N 1
ATOM 1915 C CA . TYR B 1 99 ? 0.158 9.125 3.594 1 98.06 99 TYR B CA 1
ATOM 1916 C C . TYR B 1 99 ? -0.87 8.992 2.475 1 98.06 99 TYR B C 1
ATOM 1918 O O . TYR B 1 99 ? -2.076 8.977 2.73 1 98.06 99 TYR B O 1
ATOM 1926 N N . GLU B 1 100 ? -0.469 8.898 1.272 1 96.56 100 GLU B N 1
ATOM 1927 C CA . GLU B 1 100 ? -1.374 8.773 0.134 1 96.56 100 GLU B CA 1
ATOM 1928 C C . GLU B 1 100 ? -2.244 7.523 0.257 1 96.56 100 GLU B C 1
ATOM 1930 O O . GLU B 1 100 ? -3.402 7.523 -0.164 1 96.56 100 GLU B O 1
ATOM 1935 N N . ARG B 1 101 ? -1.737 6.531 0.883 1 94 101 ARG B N 1
ATOM 1936 C CA . ARG B 1 101 ? -2.43 5.246 0.961 1 94 101 ARG B CA 1
ATOM 1937 C C . ARG B 1 101 ? -3.371 5.203 2.16 1 94 101 ARG B C 1
ATOM 1939 O O . ARG B 1 101 ? -4.414 4.551 2.113 1 94 101 ARG B O 1
ATOM 1946 N N . HIS B 1 102 ? -2.984 5.922 3.193 1 95.31 102 HIS B N 1
ATOM 1947 C CA . HIS B 1 102 ? -3.666 5.609 4.445 1 95.31 102 HIS B CA 1
ATOM 1948 C C . HIS B 1 102 ? -4.238 6.867 5.09 1 95.31 102 HIS B C 1
ATOM 1950 O O . HIS B 1 102 ? -4.895 6.793 6.133 1 95.31 102 HIS B O 1
ATOM 1956 N N . HIS B 1 103 ? -4.141 8.047 4.484 1 93.69 103 HIS B N 1
ATOM 1957 C CA . HIS B 1 103 ? -4.477 9.289 5.168 1 93.69 103 HIS B CA 1
ATOM 1958 C C . HIS B 1 103 ? -5.969 9.367 5.477 1 93.69 103 HIS B C 1
ATOM 1960 O O . HIS B 1 103 ? -6.379 10.016 6.441 1 93.69 103 HIS B O 1
ATOM 1966 N N . SER B 1 104 ? -6.746 8.719 4.668 1 94.62 104 SER B N 1
ATOM 1967 C CA . SER B 1 104 ? -8.195 8.758 4.844 1 94.62 104 SER B CA 1
ATOM 1968 C C . SER B 1 104 ? -8.609 8.141 6.176 1 94.62 104 SER B C 1
ATOM 1970 O O . SER B 1 104 ? -9.656 8.484 6.723 1 94.62 104 SER B O 1
ATOM 1972 N N . SER B 1 105 ? -7.77 7.281 6.68 1 93.38 105 SER B N 1
ATOM 1973 C CA . SER B 1 105 ? -8.062 6.613 7.941 1 93.38 105 SER B CA 1
ATOM 1974 C C . SER B 1 105 ? -7.371 7.301 9.109 1 93.38 105 SER B C 1
ATOM 1976 O O . SER B 1 105 ? -7.43 6.824 10.242 1 93.38 105 SER B O 1
ATOM 1978 N N . GLY B 1 106 ? -6.727 8.344 8.859 1 94 106 GLY B N 1
ATOM 1979 C CA . GLY B 1 106 ? -6.062 9.102 9.906 1 94 106 GLY B CA 1
ATOM 1980 C C . GLY B 1 106 ? -4.586 8.773 10.039 1 94 106 GLY B C 1
ATOM 1981 O O . GLY B 1 106 ? -4.117 7.773 9.484 1 94 106 GLY B O 1
ATOM 1982 N N . TYR B 1 107 ? -3.908 9.57 10.828 1 96.56 107 TYR B N 1
ATOM 1983 C CA . TYR B 1 107 ? -2.461 9.438 10.953 1 96.56 107 TYR B CA 1
ATOM 1984 C C . TYR B 1 107 ? -2.096 8.188 11.742 1 96.56 107 TYR B C 1
ATOM 1986 O O . TYR B 1 107 ? -0.971 7.688 11.648 1 96.56 107 TYR B O 1
ATOM 1994 N N . TYR B 1 108 ? -2.986 7.777 12.562 1 96.38 108 TYR B N 1
ATOM 1995 C CA . TYR B 1 108 ? -2.73 6.535 13.281 1 96.38 108 TYR B CA 1
ATOM 1996 C C . TYR B 1 108 ? -2.391 5.406 12.32 1 96.38 108 TYR B C 1
ATOM 1998 O O . TYR B 1 108 ? -1.393 4.703 12.508 1 96.38 108 TYR B O 1
ATOM 2006 N N . GLU B 1 109 ? -3.199 5.293 11.281 1 97 109 GLU B N 1
ATOM 2007 C CA . GLU B 1 109 ? -2.986 4.242 10.289 1 97 109 GLU B CA 1
ATOM 2008 C C . GLU B 1 109 ? -1.73 4.508 9.469 1 97 109 GLU B C 1
ATOM 2010 O O . GLU B 1 109 ? -1.01 3.574 9.109 1 97 109 GLU B O 1
ATOM 2015 N N . VAL B 1 110 ? -1.484 5.746 9.188 1 98 110 VAL B N 1
ATOM 2016 C CA . VAL B 1 110 ? -0.278 6.109 8.453 1 98 110 VAL B CA 1
ATOM 2017 C C . VAL B 1 110 ? 0.957 5.652 9.227 1 98 110 VAL B C 1
ATOM 2019 O O . VAL B 1 110 ? 1.773 4.887 8.703 1 98 110 VAL B O 1
ATOM 2022 N N . ILE B 1 111 ? 1 6.035 10.453 1 98.19 111 ILE B N 1
ATOM 2023 C CA . ILE B 1 111 ? 2.176 5.738 11.266 1 98.19 111 ILE B CA 1
ATOM 2024 C C . ILE B 1 111 ? 2.32 4.23 11.43 1 98.19 111 ILE B C 1
ATOM 2026 O O . ILE B 1 111 ? 3.426 3.691 11.336 1 98.19 111 ILE B O 1
ATOM 2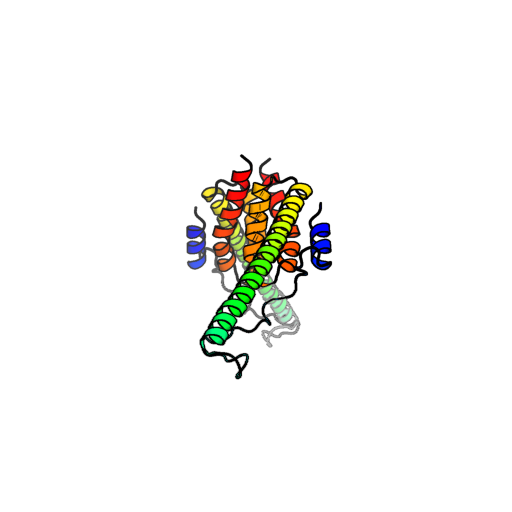030 N N . ASN B 1 112 ? 1.242 3.545 11.602 1 96.56 112 ASN B N 1
ATOM 2031 C CA . ASN B 1 112 ? 1.267 2.102 11.805 1 96.56 112 ASN B CA 1
ATOM 2032 C C . ASN B 1 112 ? 1.771 1.366 10.562 1 96.56 112 ASN B C 1
ATOM 2034 O O . ASN B 1 112 ? 2.348 0.282 10.672 1 96.56 112 ASN B O 1
ATOM 2038 N N . SER B 1 113 ? 1.502 1.895 9.469 1 96.75 113 SER B N 1
ATOM 2039 C CA . SER B 1 113 ? 1.888 1.235 8.219 1 96.75 113 SER B CA 1
ATOM 2040 C C . SER B 1 113 ? 3.363 1.461 7.91 1 96.75 113 SER B C 1
ATOM 2042 O O . SER B 1 113 ? 3.939 0.765 7.074 1 96.75 113 SER B O 1
ATOM 2044 N N . LEU B 1 114 ? 3.986 2.393 8.602 1 98.44 114 LEU B N 1
ATOM 2045 C CA . LEU B 1 114 ? 5.316 2.859 8.219 1 98.44 114 LEU B CA 1
ATOM 2046 C C . LEU B 1 114 ? 6.379 1.827 8.586 1 98.44 114 LEU B C 1
ATOM 2048 O O . LEU B 1 114 ? 7.383 1.693 7.883 1 98.44 114 LEU B O 1
ATOM 2052 N N . GLY B 1 115 ? 6.164 1.13 9.641 1 97.12 115 GLY B N 1
ATOM 2053 C CA . GLY B 1 115 ? 7.16 0.142 10.023 1 97.12 115 GLY B CA 1
ATOM 2054 C C . GLY B 1 115 ? 7.465 -0.856 8.922 1 97.12 115 GLY B C 1
ATOM 2055 O O . GLY B 1 115 ? 8.625 -1.022 8.531 1 97.12 115 GLY B O 1
ATOM 2056 N N . GLU B 1 116 ? 6.434 -1.52 8.516 1 96.19 116 GLU B N 1
ATOM 2057 C CA . GLU B 1 116 ? 6.582 -2.504 7.445 1 96.19 116 GLU B CA 1
ATOM 2058 C C . GLU B 1 116 ? 7.145 -1.865 6.18 1 96.19 116 GLU B C 1
ATOM 2060 O O . GLU B 1 116 ? 8.023 -2.436 5.527 1 96.19 116 GLU B O 1
ATOM 2065 N N . LEU B 1 117 ? 6.668 -0.752 5.812 1 98 117 LEU B N 1
ATOM 2066 C CA . LEU B 1 117 ? 7.109 -0.048 4.613 1 98 117 LEU B CA 1
ATOM 2067 C C . LEU B 1 117 ? 8.594 0.306 4.707 1 98 117 LEU B C 1
ATOM 2069 O O . LEU B 1 117 ? 9.344 0.093 3.758 1 98 117 LEU B O 1
ATOM 2073 N N . CYS B 1 118 ? 8.969 0.83 5.797 1 98.56 118 CYS B N 1
ATOM 2074 C CA . CYS B 1 118 ? 10.367 1.192 5.992 1 98.56 118 CYS B CA 1
ATOM 2075 C C . CYS B 1 118 ? 11.266 -0.037 5.918 1 98.56 118 CYS B C 1
ATOM 2077 O O . CYS B 1 118 ? 12.375 0.03 5.391 1 98.56 118 CYS B O 1
ATOM 2079 N N . ASP B 1 119 ? 10.797 -1.146 6.441 1 98.31 119 ASP B N 1
ATOM 2080 C CA . ASP B 1 119 ? 11.555 -2.389 6.34 1 98.31 119 ASP B CA 1
ATOM 2081 C C . ASP B 1 119 ? 11.812 -2.754 4.879 1 98.31 119 ASP B C 1
ATOM 2083 O O . ASP B 1 119 ? 12.906 -3.207 4.531 1 98.31 119 ASP B O 1
ATOM 2087 N N . VAL B 1 120 ? 10.836 -2.564 4.094 1 98.56 120 VAL B N 1
ATOM 2088 C CA . VAL B 1 120 ? 10.945 -2.883 2.676 1 98.56 120 VAL B CA 1
ATOM 2089 C C . VAL B 1 120 ? 11.961 -1.952 2.016 1 98.56 120 VAL B C 1
ATOM 2091 O O . VAL B 1 120 ? 12.82 -2.4 1.254 1 98.56 120 VAL B O 1
ATOM 2094 N N . PHE B 1 121 ? 11.93 -0.709 2.326 1 98.69 121 PHE B N 1
ATOM 2095 C CA . PH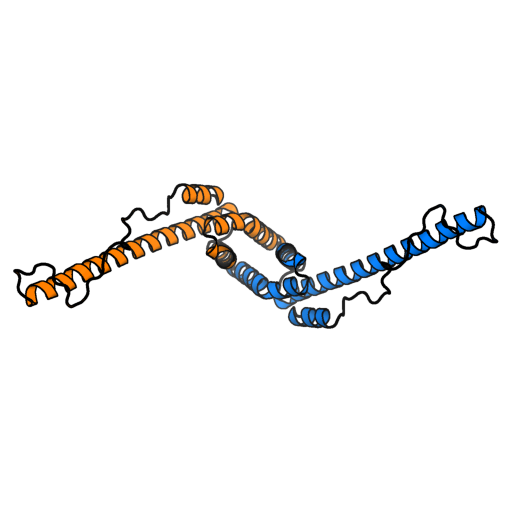E B 1 121 ? 12.867 0.251 1.753 1 98.69 121 PHE B CA 1
ATOM 2096 C C . PHE B 1 121 ? 14.281 -0.005 2.258 1 98.69 121 PHE B C 1
ATOM 2098 O O . PHE B 1 121 ? 15.258 0.186 1.521 1 98.69 121 PHE B O 1
ATOM 2105 N N . GLU B 1 122 ? 14.367 -0.332 3.486 1 98.38 122 GLU B N 1
ATOM 2106 C CA . GLU B 1 122 ? 15.672 -0.688 4.023 1 98.38 122 GLU B CA 1
ATOM 2107 C C . GLU B 1 122 ? 16.266 -1.891 3.291 1 98.38 122 GLU B C 1
ATOM 2109 O O . GLU B 1 122 ? 17.438 -1.881 2.916 1 98.38 122 GLU B O 1
ATOM 2114 N N . SER B 1 123 ? 15.453 -2.922 3.109 1 98.38 123 SER B N 1
ATOM 2115 C CA . SER B 1 123 ? 15.891 -4.094 2.357 1 98.38 123 SER B CA 1
ATOM 2116 C C . SER B 1 123 ? 16.328 -3.717 0.944 1 98.38 123 SER B C 1
ATOM 2118 O O . SER B 1 123 ? 17.328 -4.219 0.441 1 98.38 123 SER B O 1
ATOM 2120 N N . PHE B 1 124 ? 15.555 -2.893 0.366 1 98.5 124 PHE B N 1
ATOM 2121 C CA . PHE B 1 124 ? 15.844 -2.395 -0.973 1 98.5 124 PHE B CA 1
ATOM 2122 C C . PHE B 1 124 ? 17.203 -1.696 -1.01 1 98.5 124 PHE B C 1
ATOM 2124 O O . PHE B 1 124 ? 18 -1.946 -1.906 1 98.5 124 PHE B O 1
ATOM 2131 N N . LYS B 1 125 ? 17.406 -0.867 -0.107 1 97.56 125 LYS B N 1
ATOM 2132 C CA . LYS B 1 125 ? 18.672 -0.14 -0.013 1 97.56 125 LYS B CA 1
ATOM 2133 C C . LYS B 1 125 ? 19.844 -1.096 0.203 1 97.56 125 LYS B C 1
ATOM 2135 O O . LYS B 1 125 ? 20.891 -0.955 -0.429 1 97.56 125 LYS B O 1
ATOM 2140 N N . ASN B 1 126 ? 19.641 -2.055 1.058 1 96.81 126 ASN B N 1
ATOM 2141 C CA . ASN B 1 126 ? 20.688 -3.006 1.396 1 96.81 126 ASN B CA 1
ATOM 2142 C C . ASN B 1 126 ? 21.016 -3.924 0.221 1 96.81 126 ASN B C 1
ATOM 2144 O O . ASN B 1 126 ? 22.109 -4.48 0.15 1 96.81 126 ASN B O 1
ATOM 2148 N N . ALA B 1 127 ? 20.109 -4.086 -0.604 1 96.5 127 ALA B N 1
ATOM 2149 C CA . ALA B 1 127 ? 20.297 -4.938 -1.774 1 96.5 127 ALA B CA 1
ATOM 2150 C C . ALA B 1 127 ? 21.141 -4.242 -2.832 1 96.5 127 ALA B C 1
ATOM 2152 O O . ALA B 1 127 ? 21.625 -4.879 -3.773 1 96.5 127 ALA B O 1
ATOM 2153 N N . GLU B 1 128 ? 21.328 -3.047 -2.752 1 89.88 128 GLU B N 1
ATOM 2154 C CA . GLU B 1 128 ? 22.188 -2.311 -3.67 1 89.88 128 GLU B CA 1
ATOM 2155 C C . GLU B 1 128 ? 23.672 -2.604 -3.398 1 89.88 128 GLU B C 1
ATOM 2157 O O . GLU B 1 128 ? 24.5 -2.498 -4.297 1 89.88 128 GLU B O 1
ATOM 2162 N N . LYS B 1 129 ? 24.172 -3.016 -2.209 1 72.12 129 LYS B N 1
ATOM 2163 C CA . LYS B 1 129 ? 25.562 -3.258 -1.838 1 72.12 129 LYS B CA 1
ATOM 2164 C C . LYS B 1 129 ? 26.062 -4.59 -2.395 1 72.12 129 LYS B C 1
ATOM 2166 O O . LYS B 1 129 ? 25.266 -5.523 -2.572 1 72.12 129 LYS B O 1
#

Secondary structure (DSSP, 8-state):
--HHHHHHHHHTTTT---SPPGGGSPPPPTT--S-TTS-HHHHHHHHHHHHHHHHHHHHHHHHHHHHHHHHHHHHHHHHHHHHHT--HHHHHHHHHHHHHHHGGG-HHHHHHHHHHHHHHHHHHHHTT-/--HHHHHHHHHTTTTS--SPPGGGSPPPPTT--S-TTS-HHHHHHHHHHHHHHHHHHHHHHHHHHHHHHHHHHHHHHHHHHHHHT--HHHHHHHHHHHHHHHGGG-HHHHHHHHHHHHHHHHHHHHTT-

pLDDT: mean 96.52, std 3.14, range [72.12, 98.75]

Organism: NCBI:txid2884420

Solvent-accessible surface area (backbone atoms only — not comparable to full-atom values): 14275 Å² total; per-residue (Å²): 107,44,61,67,56,52,50,51,38,54,76,66,48,68,56,54,72,84,66,80,75,50,85,77,60,74,78,64,53,83,80,46,76,85,51,87,91,52,54,70,68,55,27,42,52,48,36,55,51,50,37,48,52,48,51,51,47,41,50,51,48,48,51,51,43,50,50,30,50,51,50,50,53,49,52,48,27,50,8,46,12,62,69,69,71,42,54,63,64,32,19,43,50,54,48,53,53,40,37,76,76,26,46,93,72,30,64,67,48,23,59,64,50,41,59,64,52,49,50,52,52,48,51,37,58,59,50,71,109,106,44,62,67,56,52,50,50,38,54,75,65,47,68,55,54,71,82,65,81,74,53,84,77,60,74,80,65,54,80,80,47,77,85,52,86,91,50,55,71,67,55,26,41,52,48,37,55,51,50,38,46,51,45,51,52,47,40,51,53,50,49,51,50,43,49,51,31,50,50,50,49,53,49,52,50,25,49,8,45,12,63,69,67,72,41,54,65,65,32,19,44,50,53,48,50,54,40,38,75,74,26,47,92,72,32,64,69,48,23,59,66,52,42,58,64,52,50,50,51,53,47,51,36,58,59,50,72,110

Radius of gyration: 31.86 Å; Cα contacts (8 Å, |Δi|>4): 244; chains: 2; bounding box: 59×113×48 Å

Sequence (258 aa):
MSLQSVLEDYRNDKYKNTMPSPYDLQRYSANHVFDEDKSVKWNKEQVVLKNKERTDKREEYRKESNRLENQLREDISNAIAEEYGFNKEQADIILGYAYERHHSSGYYEVINSLGELCDVFESFKNAEKMSLQSVLEDYRNDKYKNTMPSPYDLQRYSANHVFDEDKSVKWNKEQVVLKNKERTDKREEYRKESNRLENQLREDISNAIAEEYGFNKEQADIILGYAYERHHSSGYYEVINSLGELCDVFESFKNAEK

Foldseek 3Di:
DALVVLLVCVVVCVLPQPDDDLPPQDQDDQQDAPDPVDDSVVRNVVNVVSNVVSVVSNVVSVVSNVVSVVVSLVVQLVNLCVVLVNDSVVSNVLLVVLCVVCPVVHVSSSSVVSVVSSVVVSVVVVVVD/DALVVLLVCVVVCVLPQPDDDLPPQDQDDQQDDPDPVDDSVVRNVVNVVSNVVSVVSNVVSVVSNVVSVVVSLVVQLVNLCVVLVNDSVVSNVLLVVLCVVCPVVHVSSSSVVSVVSSVVVSVVVVVVD